Protein AF-A0A1G5IME5-F1 (afdb_monomer)

Secondary structure (DSSP, 8-state):
-HHHHHHHHHHHHHTSHHHHHHHHHHHHHHHHHHHHHHHHSS--HHHHHHHHHHHHHHHHHHHHHHTT--GGG--HHHHHHHHHHHIIIIISTTSHHHHHHHHHHHHHHHHHHHHHHHHTT--HHHHHHHHHHHHHHHHHHHHHHTTSS-HHHHHHHHHHHHHHHHHHHHHHHHHHHH-HHHHHHHHHHHHHHHHHHHHHHHHHHHHHHHHHHHHHHHHHHHHHHHHHHHHHHHHHHHHHHHHHHHHHT-SSHHHHHHHHHHHHHHTT--TTTS--SHHHHHHHH-

Sequence (286 aa):
MNEFIKDITIEYIKNTEIGANLFKIIELFQRVQEDAYAYVSSDDPTQLKLLRIGTALAFSVIRKLFAGKAFKDFDNEDWNDIAESIEENAILIDGQAYSVMIFTMYANYLDFSVKVLTSRGVSGNKCEAIGQIANEVRDLGKQLSAEEIGEADYTERCLWLLLEAMIKLLAAYGSLLIGEEKAEFAEAVMMYSFEYGRLTLYKQEQAILSEYLEHQGEVDAELDEKLSAYKELLEQRIAEFDNLMDHAFDSDLPTRLRASADIAILAGAGESEVLDSVEKIDTFFL

Radius of gyration: 36.81 Å; Cα contacts (8 Å, |Δi|>4): 160; chains: 1; bounding box: 83×46×110 Å

Foldseek 3Di:
DVVVVVVVVLVVLCPDPNSVVVVVVVVVVVVVVVVVCVQVPPPDPVSQLVVQLVVLLVVLQVVVVVVVADPVRDDPVSVVVSVVSSCQQRPDDDNLSVLLVVLLVLLVVLLVLLVVLVVVPQDPVLSVLSNVLSVVLNVLSVCVVVVVDDPVVNNVSSVLSSVLSVLSSQLSVVCSPPNNVVSVVSSVVSVVVSVVVVVVVVVVVVVVVVVVVVVVVVVVVVVVVVVVVVVVVVVVVVVVVVVLVDQCPDPDPVSNLQSVLVVCVVVPNDPLPGPNDPVSVVVVPD

Solvent-accessible surface area (backbone atoms only — not comparable to full-atom values): 15329 Å² total; per-residue (Å²): 109,71,65,60,52,51,54,51,53,53,54,55,39,50,74,33,79,67,33,45,53,51,50,53,51,49,55,50,51,48,50,55,48,51,56,51,45,61,61,66,67,51,91,46,72,66,58,57,40,51,48,36,35,53,50,40,45,53,48,44,52,50,51,44,43,74,72,69,48,53,81,92,72,64,48,75,65,56,54,47,55,39,49,50,47,23,41,58,37,36,64,49,93,74,54,56,53,31,52,43,52,52,54,45,50,52,25,53,50,42,50,52,48,34,55,53,39,51,77,71,69,47,59,66,67,63,39,47,57,45,43,50,48,28,48,50,48,47,51,48,44,51,35,43,76,68,68,75,44,56,69,68,62,45,52,52,52,44,51,53,49,50,53,52,43,49,48,52,48,52,23,59,58,33,25,79,75,70,36,59,73,57,16,51,53,51,35,52,55,52,51,52,52,48,53,53,48,53,54,51,50,53,53,50,51,52,50,51,54,51,53,52,52,51,52,50,52,52,52,50,52,53,50,52,52,51,53,49,55,51,49,53,52,49,53,52,53,49,53,53,49,52,53,43,51,55,37,44,67,42,89,50,65,71,56,16,50,51,30,47,29,54,50,40,50,74,72,65,49,55,79,89,77,46,60,80,43,73,69,52,43,50,70,72,77,108

Mean predicted aligned error: 15.24 Å

Nearest PDB structures (foldseek):
  3ja6-assembly1_H  TM=2.254E-01  e=5.548E+00  Escherichia coli
  3ja6-assembly1_I  TM=2.090E-01  e=4.544E+00  Escherichia coli

pLDDT: mean 77.35, std 15.94, range [32.59, 97.56]

Structure (mmCIF, N/CA/C/O backbone):
data_AF-A0A1G5IME5-F1
#
_entry.id   AF-A0A1G5IME5-F1
#
loop_
_atom_site.group_PDB
_atom_site.id
_atom_site.type_symbol
_atom_site.label_atom_id
_atom_site.label_alt_id
_atom_site.label_comp_id
_atom_site.label_asym_id
_atom_site.label_entity_id
_atom_site.label_seq_id
_atom_site.pdbx_PDB_ins_code
_atom_site.Cartn_x
_atom_site.Cartn_y
_atom_site.Cartn_z
_atom_site.occupancy
_atom_site.B_iso_or_equiv
_atom_site.auth_seq_id
_atom_site.auth_comp_id
_atom_site.auth_asym_id
_atom_site.auth_atom_id
_atom_site.pdbx_PDB_model_num
ATOM 1 N N . MET A 1 1 ? -16.472 -28.013 -17.426 1.00 36.41 1 MET A N 1
ATOM 2 C CA . MET A 1 1 ? -15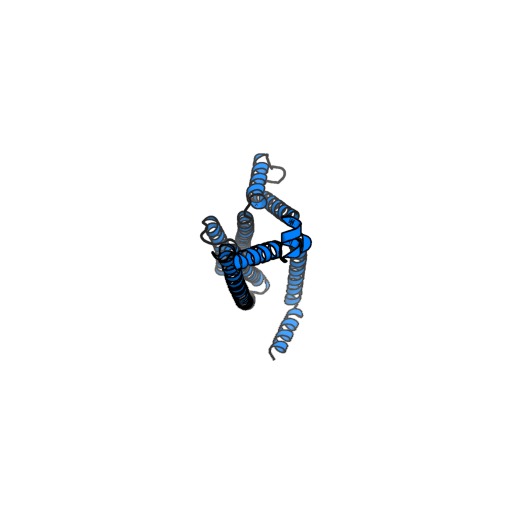.892 -27.480 -18.684 1.00 36.41 1 MET A CA 1
ATOM 3 C C . MET A 1 1 ? -14.859 -26.392 -18.401 1.00 36.41 1 MET A C 1
ATOM 5 O O . MET A 1 1 ? -13.758 -26.515 -18.907 1.00 36.41 1 MET A O 1
ATOM 9 N N . ASN A 1 2 ? -15.155 -25.408 -17.535 1.00 40.16 2 ASN A N 1
ATOM 10 C CA . ASN A 1 2 ? -14.190 -24.374 -17.117 1.00 40.16 2 ASN A CA 1
ATOM 11 C C . ASN A 1 2 ? -12.970 -24.898 -16.331 1.00 40.16 2 ASN A C 1
ATOM 13 O O . ASN A 1 2 ? -11.864 -24.465 -16.618 1.00 40.16 2 ASN A O 1
ATOM 17 N N . GLU A 1 3 ? -13.130 -25.848 -15.402 1.00 39.47 3 GLU A N 1
ATOM 18 C CA . GLU A 1 3 ? -11.986 -26.474 -14.696 1.00 39.47 3 GLU A CA 1
ATOM 19 C C . GLU A 1 3 ? -11.082 -27.266 -15.645 1.00 39.47 3 GLU A C 1
ATOM 21 O O . GLU A 1 3 ? -9.875 -27.081 -15.662 1.00 39.47 3 GLU A O 1
ATOM 26 N N . PHE A 1 4 ? -11.687 -28.055 -16.533 1.00 32.59 4 PHE A N 1
ATOM 27 C CA . PHE A 1 4 ? -10.966 -28.889 -17.495 1.00 32.59 4 PHE A CA 1
ATOM 28 C C . PHE A 1 4 ? -10.136 -28.066 -18.497 1.00 32.59 4 PHE A C 1
ATOM 30 O O . PHE A 1 4 ? -9.027 -28.450 -18.849 1.00 32.59 4 PHE A O 1
ATOM 37 N N . ILE A 1 5 ? -10.642 -26.905 -18.934 1.00 36.81 5 ILE A N 1
ATOM 38 C CA . ILE A 1 5 ? -9.892 -25.982 -19.803 1.00 36.81 5 ILE A CA 1
ATOM 39 C C . ILE A 1 5 ? -8.772 -25.280 -19.017 1.00 36.81 5 ILE A C 1
ATOM 41 O O . ILE A 1 5 ? -7.688 -25.076 -19.563 1.00 36.81 5 ILE A O 1
ATOM 45 N N . LYS A 1 6 ? -8.991 -24.953 -17.736 1.00 43.62 6 LYS A N 1
ATOM 46 C CA . LYS A 1 6 ? -7.986 -24.331 -16.859 1.00 43.62 6 LYS A CA 1
ATOM 47 C C . LYS A 1 6 ? -6.810 -25.278 -16.594 1.00 43.62 6 LYS A C 1
ATOM 49 O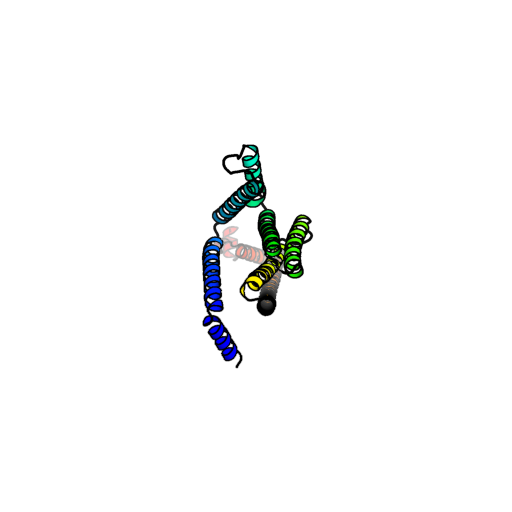 O . LYS A 1 6 ? -5.662 -24.869 -16.759 1.00 43.62 6 LYS A O 1
ATOM 54 N N . ASP A 1 7 ? -7.099 -26.543 -16.300 1.00 46.97 7 ASP A N 1
ATOM 55 C CA . ASP A 1 7 ? -6.085 -27.568 -16.039 1.00 46.97 7 ASP A CA 1
ATOM 56 C C . ASP A 1 7 ? -5.285 -27.912 -17.299 1.00 46.97 7 ASP A C 1
ATOM 58 O O . ASP A 1 7 ? -4.056 -27.900 -17.263 1.00 46.97 7 ASP A O 1
ATOM 62 N N . ILE A 1 8 ? -5.954 -28.080 -18.447 1.00 47.25 8 ILE A N 1
ATOM 63 C CA . ILE A 1 8 ? -5.279 -28.340 -19.729 1.00 47.25 8 ILE A CA 1
ATOM 64 C C . ILE A 1 8 ? -4.385 -27.166 -20.140 1.00 47.25 8 ILE A C 1
ATOM 66 O O . ILE A 1 8 ? -3.281 -27.379 -20.633 1.00 47.25 8 ILE A O 1
ATOM 70 N N . THR A 1 9 ? -4.821 -25.921 -19.928 1.00 49.94 9 THR A N 1
ATOM 71 C CA . THR A 1 9 ? -4.040 -24.736 -20.326 1.00 49.94 9 THR A CA 1
ATOM 72 C C . THR A 1 9 ? -2.797 -24.564 -19.447 1.00 49.94 9 THR A C 1
ATOM 74 O O . THR A 1 9 ? -1.717 -24.273 -19.959 1.00 49.94 9 THR A O 1
ATOM 77 N N . ILE A 1 10 ? -2.911 -24.806 -18.136 1.00 49.19 10 ILE A N 1
ATOM 78 C CA . ILE A 1 10 ? -1.777 -24.757 -17.199 1.00 49.19 10 ILE A CA 1
ATOM 79 C C . ILE A 1 10 ? -0.790 -25.897 -17.474 1.00 49.19 10 ILE A C 1
ATOM 81 O O . ILE A 1 10 ? 0.421 -25.675 -17.485 1.00 49.19 10 ILE A O 1
ATOM 85 N N . GLU A 1 11 ? -1.286 -27.107 -17.727 1.00 54.22 11 GLU A N 1
ATOM 86 C CA . GLU A 1 11 ? -0.462 -28.282 -18.014 1.00 54.22 11 GLU A CA 1
ATOM 87 C C . GLU A 1 11 ? 0.267 -28.152 -19.362 1.00 54.22 11 GLU A C 1
ATOM 89 O O . GLU A 1 11 ? 1.451 -28.477 -19.472 1.00 54.22 11 GLU A O 1
ATOM 94 N N . TYR A 1 12 ? -0.384 -27.568 -20.372 1.00 50.59 12 TYR A N 1
ATOM 95 C CA . TYR A 1 12 ? 0.237 -27.291 -21.667 1.00 50.59 12 TYR A CA 1
ATOM 96 C C . TYR A 1 12 ? 1.333 -26.220 -21.571 1.00 50.59 12 TYR A C 1
ATOM 98 O O . TYR A 1 12 ? 2.394 -26.373 -22.174 1.00 50.59 12 TYR A O 1
ATOM 106 N N . ILE A 1 13 ? 1.127 -25.169 -20.766 1.00 47.44 13 ILE A N 1
ATOM 107 C CA . ILE A 1 13 ? 2.149 -24.143 -20.510 1.00 47.44 13 ILE A CA 1
ATOM 108 C C . ILE A 1 13 ? 3.340 -24.762 -19.767 1.00 47.44 13 ILE A C 1
ATOM 110 O O . ILE A 1 13 ? 4.474 -24.583 -20.212 1.00 47.44 13 ILE A O 1
ATOM 114 N N . LYS A 1 14 ? 3.105 -25.563 -18.717 1.00 53.66 14 LYS A N 1
ATOM 115 C CA . LYS A 1 14 ? 4.160 -26.276 -17.965 1.00 53.66 14 LYS A CA 1
ATOM 116 C C . LYS A 1 14 ? 5.050 -27.153 -18.849 1.00 53.66 14 LYS A C 1
ATOM 118 O O . LYS A 1 14 ? 6.249 -27.238 -18.599 1.00 53.66 14 LYS A O 1
ATOM 123 N N . ASN A 1 15 ? 4.475 -27.770 -19.881 1.00 54.56 15 ASN A N 1
ATOM 124 C CA . ASN A 1 15 ? 5.177 -28.690 -20.778 1.00 54.56 15 ASN A CA 1
ATOM 125 C C . ASN A 1 15 ? 5.970 -27.999 -21.904 1.00 54.56 15 ASN A C 1
ATOM 127 O O . ASN A 1 15 ? 6.642 -28.674 -22.684 1.00 54.56 15 ASN A O 1
ATOM 131 N N . THR A 1 16 ? 5.932 -26.666 -21.994 1.00 56.16 16 THR A N 1
ATOM 132 C CA . THR A 1 16 ? 6.821 -25.898 -22.879 1.00 56.16 16 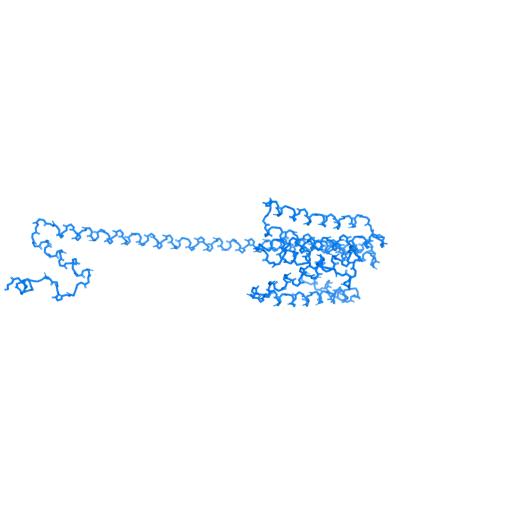THR A CA 1
ATOM 133 C C . THR A 1 16 ? 8.073 -25.444 -22.128 1.00 56.16 16 THR A C 1
ATOM 135 O O . THR A 1 16 ? 8.010 -25.097 -20.952 1.00 56.16 16 THR A O 1
ATOM 138 N N . GLU A 1 17 ? 9.220 -25.382 -22.811 1.00 43.22 17 GLU A N 1
ATOM 139 C CA . GLU A 1 17 ? 10.490 -24.907 -22.226 1.00 43.22 17 GLU A CA 1
ATOM 140 C C . GLU A 1 17 ? 10.367 -23.488 -21.631 1.00 43.22 17 GLU A C 1
ATOM 142 O O . GLU A 1 17 ? 10.958 -23.173 -20.597 1.00 43.22 17 GLU A O 1
ATOM 147 N N . ILE A 1 18 ? 9.519 -22.654 -22.241 1.00 42.59 18 ILE A N 1
ATOM 148 C CA . ILE A 1 18 ? 9.199 -21.301 -21.774 1.00 42.59 18 ILE A CA 1
ATOM 149 C C . ILE A 1 18 ? 8.391 -21.352 -20.471 1.00 42.59 18 ILE A C 1
ATOM 151 O O . ILE A 1 18 ? 8.760 -20.677 -19.512 1.00 42.59 18 ILE A O 1
ATOM 155 N N . GLY A 1 19 ? 7.335 -22.168 -20.390 1.00 43.41 19 GLY A N 1
ATOM 156 C CA . GLY A 1 19 ? 6.544 -22.277 -19.165 1.00 43.41 19 GLY A CA 1
ATOM 157 C C . GLY A 1 19 ? 7.304 -22.932 -18.013 1.00 43.41 19 GLY A C 1
ATOM 158 O O . GLY A 1 19 ? 7.186 -22.466 -16.886 1.00 43.41 19 GLY A O 1
ATOM 159 N N . ALA A 1 20 ? 8.172 -23.914 -18.270 1.00 48.53 20 ALA A N 1
ATOM 160 C CA . ALA A 1 20 ? 9.024 -24.509 -17.237 1.00 48.53 20 ALA A CA 1
ATOM 161 C C . ALA A 1 20 ? 9.985 -23.488 -16.591 1.00 48.53 20 ALA A C 1
ATOM 163 O O . ALA A 1 20 ? 10.194 -23.507 -15.377 1.00 48.53 20 ALA A O 1
ATOM 164 N N . ASN A 1 21 ? 10.548 -22.567 -17.380 1.00 44.28 21 ASN A N 1
ATOM 165 C CA . ASN A 1 21 ? 11.382 -21.480 -16.858 1.00 44.28 21 ASN A CA 1
ATOM 166 C C . ASN A 1 21 ? 10.555 -20.412 -16.125 1.00 44.28 21 ASN A C 1
ATOM 168 O O . ASN A 1 21 ? 10.992 -19.906 -15.093 1.00 44.28 21 ASN A O 1
ATOM 172 N N . LEU A 1 22 ? 9.346 -20.119 -16.606 1.00 42.81 22 LEU A N 1
ATOM 173 C CA . LEU A 1 22 ? 8.418 -19.177 -15.976 1.00 42.81 22 LEU A CA 1
ATOM 174 C C . LEU A 1 22 ? 7.949 -19.689 -14.600 1.00 42.81 22 LEU A C 1
ATOM 176 O O . LEU A 1 22 ? 7.960 -18.937 -13.631 1.00 42.81 22 LEU A O 1
ATOM 180 N N . PHE A 1 23 ? 7.665 -20.989 -14.474 1.00 47.66 23 PHE A N 1
ATOM 181 C CA . PHE A 1 23 ? 7.326 -21.627 -13.196 1.00 47.66 23 PHE A CA 1
ATOM 182 C C . PHE A 1 23 ? 8.489 -21.634 -12.195 1.00 47.66 23 PHE A C 1
ATOM 184 O O . PHE A 1 23 ? 8.265 -21.365 -11.021 1.00 47.66 23 PHE A O 1
ATOM 191 N N . LYS A 1 24 ? 9.734 -21.862 -12.637 1.00 47.69 24 LYS A N 1
ATOM 192 C CA . LYS A 1 24 ? 10.914 -21.758 -11.754 1.00 47.69 24 LYS A CA 1
ATOM 193 C C . LYS A 1 24 ? 11.115 -20.348 -11.208 1.00 47.69 24 LYS A C 1
ATOM 195 O O . LYS A 1 24 ? 11.513 -20.187 -10.059 1.00 47.69 24 LYS A O 1
ATOM 200 N N . ILE A 1 25 ? 10.865 -19.334 -12.037 1.00 39.12 25 ILE A N 1
ATOM 201 C CA . ILE A 1 25 ? 10.927 -17.932 -11.620 1.00 39.12 25 ILE A CA 1
ATOM 202 C C . ILE A 1 25 ? 9.813 -17.650 -10.603 1.00 39.12 25 ILE A C 1
ATOM 204 O O . ILE A 1 25 ? 10.102 -17.085 -9.553 1.00 39.12 25 ILE A O 1
ATOM 208 N N . ILE A 1 26 ? 8.585 -18.117 -10.854 1.00 45.94 26 ILE A N 1
ATOM 209 C CA . ILE A 1 26 ? 7.461 -18.002 -9.910 1.00 45.94 26 ILE A CA 1
ATOM 210 C C . ILE A 1 26 ? 7.779 -18.683 -8.568 1.00 45.94 26 ILE A C 1
ATOM 212 O O . ILE A 1 26 ? 7.596 -18.060 -7.531 1.00 45.94 26 ILE A O 1
ATOM 216 N N . GLU A 1 27 ? 8.321 -19.905 -8.557 1.00 46.81 27 GLU A N 1
ATOM 217 C CA . GLU A 1 27 ? 8.717 -20.606 -7.320 1.00 46.81 27 GLU A CA 1
ATOM 218 C C . GLU A 1 27 ? 9.847 -19.902 -6.554 1.00 46.81 27 GLU A C 1
ATOM 220 O O . GLU A 1 27 ? 9.939 -20.006 -5.329 1.00 46.81 27 GLU A O 1
ATOM 225 N N . LEU A 1 28 ? 10.756 -19.226 -7.261 1.00 40.59 28 LEU A N 1
ATOM 226 C CA . LEU A 1 28 ? 11.818 -18.443 -6.633 1.00 40.59 28 LEU A CA 1
ATOM 227 C C . LEU A 1 28 ? 11.241 -17.178 -5.985 1.00 40.59 28 LEU A C 1
ATOM 229 O O . LEU A 1 28 ? 11.573 -16.875 -4.843 1.00 40.59 28 LEU A O 1
ATOM 233 N N . PHE A 1 29 ? 10.350 -16.477 -6.693 1.00 41.38 29 PHE A N 1
ATOM 234 C CA . PHE A 1 29 ? 9.624 -15.327 -6.154 1.00 41.38 29 PHE A CA 1
ATOM 235 C C . PHE A 1 29 ? 8.757 -15.717 -4.960 1.00 41.38 29 PHE A C 1
ATOM 237 O O . PHE A 1 29 ? 8.756 -15.002 -3.965 1.00 41.38 29 PHE A O 1
ATOM 244 N N . GLN A 1 30 ? 8.090 -16.869 -5.025 1.00 44.97 30 GLN A N 1
ATOM 245 C CA . GLN A 1 30 ? 7.266 -17.378 -3.938 1.00 44.97 30 GLN A CA 1
ATOM 246 C C . GLN A 1 30 ? 8.104 -17.670 -2.686 1.00 44.97 30 GLN A C 1
ATOM 248 O O . GLN A 1 30 ? 7.733 -17.231 -1.608 1.00 44.97 30 GLN A O 1
ATOM 253 N N . ARG A 1 31 ? 9.277 -18.306 -2.815 1.00 46.03 31 ARG A N 1
ATOM 254 C CA . ARG A 1 31 ? 10.184 -18.525 -1.671 1.00 46.03 31 ARG A CA 1
ATOM 255 C C . ARG A 1 31 ? 10.716 -17.230 -1.066 1.00 46.03 31 ARG A C 1
ATOM 257 O O . ARG A 1 31 ? 10.742 -17.090 0.147 1.00 46.03 31 ARG A O 1
ATOM 264 N N . VAL A 1 32 ? 11.104 -16.266 -1.901 1.00 45.31 32 VAL A N 1
ATOM 265 C CA . VAL A 1 32 ? 11.545 -14.946 -1.420 1.00 45.31 32 VAL A CA 1
ATOM 266 C C . VAL A 1 32 ? 10.403 -14.213 -0.707 1.00 45.31 32 VAL A C 1
ATOM 268 O O . VAL A 1 32 ? 10.642 -13.551 0.299 1.00 45.31 32 VAL A O 1
ATOM 271 N N . GLN A 1 33 ? 9.166 -14.351 -1.193 1.00 45.56 33 GLN A N 1
ATOM 272 C CA . GLN A 1 33 ? 7.980 -13.825 -0.520 1.00 45.56 33 GLN A CA 1
ATOM 273 C C . GLN A 1 33 ? 7.685 -14.555 0.791 1.00 45.56 33 GLN A C 1
ATOM 275 O O . GLN A 1 33 ? 7.370 -13.886 1.762 1.00 45.56 33 GLN A O 1
ATOM 280 N N . GLU A 1 34 ? 7.816 -15.880 0.850 1.00 52.41 34 GLU A N 1
ATOM 281 C CA . GLU A 1 34 ? 7.629 -16.680 2.069 1.00 52.41 34 GLU A CA 1
ATOM 282 C C . GLU A 1 34 ? 8.670 -16.326 3.144 1.00 52.41 34 GLU A C 1
ATOM 284 O O . GLU A 1 34 ? 8.305 -16.133 4.302 1.00 52.41 34 GLU A O 1
ATOM 289 N N . ASP A 1 35 ? 9.937 -16.141 2.763 1.00 50.31 35 ASP A N 1
ATOM 290 C CA . ASP A 1 35 ? 11.013 -15.724 3.672 1.00 50.31 35 ASP A CA 1
ATOM 291 C C . ASP A 1 35 ? 10.824 -14.275 4.157 1.00 50.31 35 ASP A C 1
ATOM 293 O O . ASP A 1 35 ? 10.996 -13.976 5.341 1.00 50.31 35 ASP A O 1
ATOM 297 N N . ALA A 1 36 ? 10.423 -13.367 3.261 1.00 50.34 36 ALA A N 1
ATOM 298 C CA . ALA A 1 36 ? 10.093 -11.989 3.621 1.00 50.34 36 ALA A CA 1
ATOM 299 C C . ALA A 1 36 ? 8.837 -11.918 4.502 1.00 50.34 36 ALA A C 1
ATOM 301 O O . ALA A 1 36 ? 8.796 -11.145 5.455 1.00 50.34 36 ALA A O 1
ATOM 302 N N . TYR A 1 37 ? 7.832 -12.751 4.226 1.00 51.19 37 TYR A N 1
ATOM 303 C CA . TYR A 1 37 ? 6.609 -12.851 5.011 1.00 51.19 37 TYR A CA 1
ATOM 304 C C . TYR A 1 37 ? 6.908 -13.400 6.404 1.00 51.19 37 TYR A C 1
ATOM 306 O O . TYR A 1 37 ? 6.499 -12.784 7.380 1.00 51.19 37 TYR A O 1
ATOM 314 N N . ALA A 1 38 ? 7.695 -14.471 6.533 1.00 58.00 38 ALA A N 1
ATOM 315 C CA . ALA A 1 38 ? 8.129 -15.002 7.827 1.00 58.00 38 ALA A CA 1
ATOM 316 C C . ALA A 1 38 ? 8.882 -13.959 8.676 1.00 58.00 38 ALA A C 1
ATOM 318 O O . ALA A 1 38 ? 8.759 -13.958 9.898 1.00 58.00 38 ALA A O 1
ATOM 319 N N . TYR A 1 39 ? 9.613 -13.049 8.028 1.00 54.62 39 TYR A N 1
ATOM 320 C CA . TYR A 1 39 ? 10.336 -11.956 8.677 1.00 54.62 39 TYR A CA 1
ATOM 321 C C . TYR A 1 39 ? 9.440 -10.758 9.050 1.00 54.62 39 TYR A C 1
ATOM 323 O O . TYR A 1 39 ? 9.641 -10.130 10.083 1.00 54.62 39 TYR A O 1
ATOM 331 N N . VAL A 1 40 ? 8.430 -10.433 8.236 1.00 53.38 40 VAL A N 1
ATOM 332 C CA . VAL A 1 40 ? 7.449 -9.363 8.522 1.00 53.38 40 VAL A CA 1
ATOM 333 C C . VAL A 1 40 ? 6.385 -9.817 9.533 1.00 53.38 40 VAL A C 1
ATOM 335 O O . VAL A 1 40 ? 5.844 -8.992 10.258 1.00 53.38 40 VAL A O 1
ATOM 338 N N . SER A 1 41 ? 6.121 -11.124 9.623 1.00 54.22 41 SER A N 1
ATOM 339 C CA . SER A 1 41 ? 5.125 -11.729 10.526 1.00 54.22 41 SER A CA 1
ATOM 340 C C . SER A 1 41 ? 5.588 -11.846 11.980 1.00 54.22 41 SER A C 1
ATOM 342 O O . SER A 1 41 ? 4.796 -12.217 12.845 1.00 54.22 41 SER A O 1
ATOM 344 N N . SER A 1 42 ? 6.867 -11.595 12.279 1.00 55.62 42 SER A N 1
ATOM 345 C CA . SER A 1 42 ? 7.293 -11.449 13.667 1.00 55.62 42 SER A CA 1
ATOM 346 C C . SER A 1 42 ? 6.844 -10.071 14.151 1.00 55.62 42 SER A C 1
ATOM 348 O O . SER A 1 42 ? 7.442 -9.071 13.762 1.00 55.62 42 SER A O 1
ATOM 350 N N . ASP A 1 43 ? 5.828 -10.016 15.013 1.00 55.22 43 ASP A N 1
ATOM 351 C CA . ASP A 1 43 ? 5.306 -8.807 15.687 1.00 55.22 43 ASP A CA 1
ATOM 352 C C . ASP A 1 43 ? 6.342 -8.095 16.602 1.00 55.22 43 ASP A C 1
ATOM 354 O O . ASP A 1 43 ? 5.989 -7.406 17.557 1.00 55.22 43 ASP A O 1
ATOM 358 N N . ASP A 1 44 ? 7.647 -8.259 16.360 1.00 65.06 44 ASP A N 1
ATOM 359 C CA . ASP A 1 44 ? 8.721 -7.605 17.100 1.00 65.06 44 ASP A CA 1
ATOM 360 C C . ASP A 1 44 ? 9.000 -6.204 16.513 1.00 65.06 44 ASP A C 1
ATOM 362 O O . ASP A 1 44 ? 9.654 -6.079 15.466 1.00 65.06 44 ASP A O 1
ATOM 366 N N . PRO A 1 45 ? 8.580 -5.117 17.192 1.00 64.69 45 PRO A N 1
ATOM 367 C CA . PRO A 1 45 ? 8.803 -3.748 16.724 1.00 64.69 45 PRO A CA 1
ATOM 368 C C . PRO A 1 45 ? 10.294 -3.407 16.574 1.00 64.69 45 PRO A C 1
ATOM 370 O O . PRO A 1 45 ? 10.660 -2.504 15.816 1.00 64.69 45 PRO A O 1
ATOM 373 N N . THR A 1 46 ? 11.179 -4.145 17.249 1.00 66.44 46 THR A N 1
ATOM 374 C CA . THR A 1 46 ? 12.633 -3.990 17.141 1.00 66.44 46 THR A CA 1
ATOM 375 C C . THR A 1 46 ? 13.148 -4.488 15.791 1.00 66.44 46 THR A C 1
ATOM 377 O O . THR A 1 46 ? 13.998 -3.839 15.178 1.00 66.44 46 THR A O 1
ATOM 380 N N . GLN A 1 47 ? 12.617 -5.604 15.286 1.00 66.69 47 GLN A N 1
ATOM 381 C CA . GLN A 1 47 ? 13.043 -6.205 14.017 1.00 66.69 47 GLN A CA 1
ATOM 382 C C . GLN A 1 47 ? 12.581 -5.390 12.812 1.00 66.69 47 GLN A C 1
ATOM 384 O O . GLN A 1 47 ? 13.363 -5.169 11.884 1.00 66.69 47 GLN A O 1
ATOM 389 N N . LEU A 1 48 ? 11.362 -4.847 12.865 1.00 68.00 48 LEU A N 1
ATOM 390 C CA . LEU A 1 48 ? 10.858 -3.908 11.860 1.00 68.00 48 LEU A CA 1
ATOM 391 C C . LEU A 1 48 ? 11.714 -2.639 11.800 1.00 68.00 48 LEU A C 1
ATOM 393 O O . LEU A 1 48 ? 12.071 -2.174 10.716 1.00 68.00 48 LEU A O 1
ATOM 397 N N . LYS A 1 49 ? 12.112 -2.101 12.957 1.00 70.81 49 LYS A N 1
ATOM 398 C CA . LYS A 1 49 ? 13.002 -0.936 13.017 1.00 70.81 49 LYS A CA 1
ATOM 399 C C . LYS A 1 49 ? 14.389 -1.245 12.445 1.00 70.81 49 LYS A C 1
ATOM 401 O O . LYS A 1 49 ? 14.910 -0.457 11.659 1.00 70.81 49 LYS A O 1
ATOM 406 N N . LEU A 1 50 ? 14.966 -2.403 12.774 1.00 66.69 50 LEU A N 1
ATOM 407 C CA . LEU A 1 50 ? 16.249 -2.852 12.217 1.00 66.69 50 LEU A CA 1
ATOM 408 C C . LEU A 1 50 ? 16.190 -3.047 10.697 1.00 66.69 50 LEU A C 1
ATOM 410 O O . LEU A 1 50 ? 17.131 -2.667 10.001 1.00 66.69 50 LEU A O 1
ATOM 414 N N . LEU A 1 51 ? 15.081 -3.574 10.174 1.00 72.06 51 LEU A N 1
ATOM 415 C CA . LEU A 1 51 ? 14.863 -3.708 8.735 1.00 72.06 51 LEU A CA 1
ATOM 416 C C . LEU A 1 51 ? 14.830 -2.344 8.047 1.00 72.06 51 LEU A C 1
ATOM 418 O O . LEU A 1 51 ? 15.526 -2.146 7.051 1.00 72.06 51 LEU A O 1
ATOM 422 N N . ARG A 1 52 ? 14.061 -1.391 8.589 1.00 72.56 52 ARG A N 1
ATOM 423 C CA . ARG A 1 52 ? 13.973 -0.027 8.047 1.00 72.56 52 ARG A CA 1
ATOM 424 C C . ARG A 1 52 ? 15.343 0.646 8.025 1.00 72.56 52 ARG A C 1
ATOM 426 O O . ARG A 1 52 ? 15.734 1.178 6.988 1.00 72.56 52 ARG A O 1
ATOM 433 N N . ILE A 1 53 ? 16.103 0.531 9.118 1.00 68.25 53 ILE A N 1
ATOM 434 C CA . ILE A 1 53 ? 17.471 1.059 9.229 1.00 68.25 53 ILE A CA 1
ATOM 435 C C . ILE A 1 53 ? 18.392 0.413 8.189 1.00 68.25 53 ILE A C 1
ATOM 437 O O . ILE A 1 53 ? 19.065 1.123 7.444 1.00 68.25 53 ILE A O 1
ATOM 441 N N . GLY A 1 54 ? 18.412 -0.921 8.103 1.00 66.69 54 GLY A N 1
ATOM 442 C CA . GLY A 1 54 ? 19.254 -1.641 7.146 1.00 66.69 54 GLY A CA 1
ATOM 443 C C . GLY A 1 54 ? 18.921 -1.291 5.694 1.00 66.69 54 GLY A C 1
ATOM 444 O O . GLY A 1 54 ? 19.819 -1.124 4.870 1.00 66.69 54 GLY A O 1
ATOM 445 N N . THR A 1 55 ? 17.635 -1.105 5.402 1.00 69.12 55 THR A N 1
ATOM 446 C CA . THR A 1 55 ? 17.138 -0.725 4.078 1.00 69.12 55 THR A CA 1
ATOM 447 C C . THR A 1 55 ? 17.547 0.705 3.711 1.00 69.12 55 THR A C 1
ATOM 449 O O . THR A 1 55 ? 18.123 0.921 2.645 1.00 69.12 55 THR A O 1
ATOM 452 N N . ALA A 1 56 ? 17.325 1.676 4.606 1.00 69.56 56 ALA A N 1
ATOM 453 C CA . ALA A 1 56 ? 17.733 3.068 4.403 1.00 69.56 56 ALA A CA 1
ATOM 454 C C . ALA A 1 56 ? 19.258 3.196 4.232 1.00 69.56 56 ALA A C 1
ATOM 456 O O . ALA A 1 56 ? 19.727 3.851 3.301 1.00 69.56 56 ALA A O 1
ATOM 457 N N . LEU A 1 57 ? 20.036 2.486 5.058 1.00 70.62 57 LEU A N 1
ATOM 458 C CA . LEU A 1 57 ? 21.495 2.422 4.952 1.00 70.62 57 LEU A CA 1
ATOM 459 C C . LEU A 1 57 ? 21.943 1.893 3.583 1.00 70.62 57 LEU A C 1
ATOM 461 O O . LEU A 1 57 ? 22.743 2.536 2.900 1.00 70.62 57 LEU A O 1
ATOM 465 N N . ALA A 1 58 ? 21.431 0.728 3.172 1.00 69.69 58 ALA A N 1
ATOM 466 C CA . ALA A 1 58 ? 21.794 0.114 1.899 1.00 69.69 58 ALA A CA 1
ATOM 467 C C . ALA A 1 58 ? 21.491 1.051 0.722 1.00 69.69 58 ALA A C 1
ATOM 469 O O . ALA A 1 58 ? 22.324 1.211 -0.174 1.00 69.69 58 ALA A O 1
ATOM 470 N N . PHE A 1 59 ? 20.338 1.723 0.742 1.00 69.12 59 PHE A N 1
ATOM 471 C CA . PHE A 1 59 ? 19.958 2.638 -0.330 1.00 69.12 59 PHE A CA 1
ATOM 472 C C . PHE A 1 59 ? 20.781 3.911 -0.376 1.00 69.12 59 PHE A C 1
ATOM 474 O O . PHE A 1 59 ? 21.164 4.330 -1.470 1.00 69.12 59 PHE A O 1
ATOM 481 N N . SER A 1 60 ? 21.104 4.504 0.766 1.00 72.31 60 SER A N 1
ATOM 482 C CA . SER A 1 60 ? 21.933 5.709 0.795 1.00 72.31 60 SER A CA 1
ATOM 483 C C . SER A 1 60 ? 23.355 5.421 0.313 1.00 72.31 60 SER A C 1
ATOM 485 O O . SER A 1 60 ? 23.901 6.190 -0.480 1.00 72.31 60 SER A O 1
ATOM 487 N N . VAL A 1 61 ? 23.903 4.245 0.639 1.00 70.00 61 VAL A N 1
ATOM 488 C CA . VAL A 1 61 ? 25.175 3.771 0.069 1.00 70.00 61 VAL A CA 1
ATOM 489 C C . VAL A 1 61 ? 25.063 3.560 -1.444 1.00 70.00 61 VAL A C 1
ATOM 491 O O . VAL A 1 61 ? 25.880 4.089 -2.198 1.00 70.00 61 VAL A O 1
ATOM 494 N N . ILE A 1 62 ? 24.044 2.833 -1.916 1.00 69.81 62 ILE A N 1
ATOM 495 C CA . ILE A 1 62 ? 23.824 2.586 -3.350 1.00 69.81 62 ILE A CA 1
ATOM 496 C C . ILE A 1 62 ? 23.677 3.907 -4.120 1.00 69.81 62 ILE A C 1
ATOM 498 O O . ILE A 1 62 ? 24.270 4.060 -5.187 1.00 69.81 62 ILE A O 1
ATOM 502 N N . ARG A 1 63 ? 22.950 4.892 -3.579 1.00 73.44 63 ARG A N 1
ATOM 503 C CA . ARG A 1 63 ? 22.778 6.220 -4.187 1.00 73.44 63 ARG A CA 1
ATOM 504 C C . ARG A 1 63 ? 24.120 6.932 -4.378 1.00 73.44 63 ARG A C 1
ATOM 506 O O . ARG A 1 63 ? 24.375 7.453 -5.462 1.00 73.44 63 ARG A O 1
ATOM 513 N N . LYS A 1 64 ? 24.994 6.914 -3.368 1.00 72.94 64 LYS A N 1
ATOM 514 C CA . LYS A 1 64 ? 26.344 7.500 -3.445 1.00 72.94 64 LYS A CA 1
ATOM 515 C C . LYS A 1 64 ? 27.237 6.758 -4.455 1.00 72.94 64 LYS A C 1
ATOM 517 O O . LYS A 1 64 ? 27.963 7.403 -5.211 1.00 72.94 64 LYS A O 1
ATOM 522 N N . LEU A 1 65 ? 27.110 5.429 -4.555 1.00 66.50 65 LEU A N 1
ATOM 523 C CA . LEU A 1 65 ? 27.787 4.631 -5.589 1.00 66.50 65 LEU A CA 1
ATOM 524 C C . LEU A 1 65 ? 27.308 4.996 -7.006 1.00 66.50 65 LEU A C 1
ATOM 526 O O . LEU A 1 65 ? 28.130 5.175 -7.904 1.00 66.50 65 LEU A O 1
ATOM 530 N N . PHE A 1 66 ? 25.996 5.159 -7.216 1.00 66.50 66 PHE A N 1
ATOM 531 C CA . PHE A 1 66 ? 25.434 5.601 -8.501 1.00 66.50 66 PHE A CA 1
ATOM 532 C C . PHE A 1 66 ? 25.817 7.041 -8.864 1.00 66.50 66 PHE A C 1
ATOM 534 O O . PHE A 1 66 ? 25.901 7.362 -10.048 1.00 66.50 66 PHE A O 1
ATOM 541 N N . ALA A 1 67 ? 26.107 7.889 -7.875 1.00 75.88 67 ALA A N 1
ATOM 542 C CA . ALA A 1 67 ? 26.689 9.213 -8.089 1.00 75.88 67 ALA A CA 1
ATOM 543 C C . ALA A 1 67 ? 28.181 9.167 -8.496 1.00 75.88 67 ALA A C 1
ATOM 545 O O . ALA A 1 67 ? 28.781 10.208 -8.753 1.00 75.88 67 ALA A O 1
ATOM 546 N N . GLY A 1 68 ? 28.782 7.973 -8.584 1.00 72.94 68 GLY A N 1
ATOM 547 C CA . GLY A 1 68 ? 30.150 7.757 -9.058 1.00 72.94 68 GLY A CA 1
ATOM 548 C C . GLY A 1 68 ? 31.220 7.761 -7.964 1.00 72.94 68 GLY A C 1
ATOM 549 O O . GLY A 1 68 ? 32.402 7.634 -8.287 1.00 72.94 68 GLY A O 1
ATOM 550 N N . LYS A 1 69 ? 30.841 7.880 -6.684 1.00 77.44 69 LYS A N 1
ATOM 551 C CA . LYS A 1 69 ? 31.774 7.850 -5.547 1.00 77.44 69 LYS A CA 1
ATOM 552 C C . LYS A 1 69 ? 31.993 6.400 -5.120 1.00 77.44 69 LYS A C 1
ATOM 554 O O . LYS A 1 69 ? 31.028 5.692 -4.849 1.00 77.44 69 LYS A O 1
ATOM 559 N N . ALA A 1 70 ? 33.237 5.920 -5.079 1.00 72.56 70 ALA A N 1
ATOM 560 C CA . ALA A 1 70 ? 33.502 4.569 -4.590 1.00 72.56 70 ALA A CA 1
ATOM 561 C C . ALA A 1 70 ? 33.396 4.536 -3.060 1.00 72.56 70 ALA A C 1
ATOM 563 O O . ALA A 1 70 ? 33.740 5.505 -2.394 1.00 72.56 70 ALA A O 1
ATOM 564 N N . PHE A 1 71 ? 32.993 3.396 -2.493 1.00 64.88 71 PHE A N 1
ATOM 565 C CA . PHE A 1 71 ? 32.822 3.239 -1.039 1.00 64.88 71 PHE A CA 1
ATOM 566 C C . PHE A 1 71 ? 34.062 3.650 -0.224 1.00 64.88 71 PHE A C 1
ATOM 568 O O . PHE A 1 71 ? 33.959 4.241 0.843 1.00 64.88 71 PHE A O 1
ATOM 575 N N . LYS A 1 72 ? 35.254 3.365 -0.756 1.00 74.12 72 LYS A N 1
ATOM 576 C CA . LYS A 1 72 ? 36.546 3.719 -0.146 1.00 74.12 72 LYS A CA 1
ATOM 577 C C . LYS A 1 72 ? 36.817 5.229 -0.073 1.00 74.12 72 LYS A C 1
ATOM 579 O O . LYS A 1 72 ? 37.707 5.632 0.665 1.00 74.12 72 LYS A O 1
ATOM 584 N N . ASP A 1 73 ? 36.095 6.022 -0.860 1.00 81.44 73 ASP A N 1
ATOM 585 C CA . ASP A 1 73 ? 36.278 7.467 -0.992 1.00 81.44 73 ASP A CA 1
ATOM 586 C C . ASP A 1 73 ? 35.219 8.243 -0.187 1.00 81.44 73 ASP A C 1
ATOM 588 O O . ASP A 1 73 ? 35.113 9.457 -0.343 1.00 81.44 73 ASP A O 1
ATOM 592 N N . PHE A 1 74 ? 34.416 7.557 0.639 1.00 75.31 74 PHE A N 1
ATOM 593 C CA . PHE A 1 74 ? 33.400 8.192 1.480 1.00 75.31 74 PHE A CA 1
ATOM 594 C C . PHE A 1 74 ? 34.059 9.033 2.575 1.00 75.31 74 PHE A C 1
ATOM 596 O O . PHE A 1 74 ? 34.963 8.567 3.274 1.00 75.31 74 PHE A O 1
ATOM 603 N N . ASP A 1 75 ? 33.580 10.260 2.734 1.00 79.62 75 ASP A N 1
ATOM 604 C CA . ASP A 1 75 ? 34.041 11.204 3.750 1.00 79.62 75 ASP A CA 1
ATOM 605 C C . ASP A 1 75 ? 33.008 11.375 4.876 1.00 79.62 75 ASP A C 1
ATOM 607 O O . ASP A 1 75 ? 31.952 10.741 4.896 1.00 79.62 75 ASP A O 1
ATOM 611 N N . ASN A 1 76 ? 33.337 12.205 5.868 1.00 74.44 76 ASN A N 1
ATOM 612 C CA . ASN A 1 76 ? 32.449 12.447 7.006 1.00 74.44 76 ASN A CA 1
ATOM 613 C C . ASN A 1 76 ? 31.127 13.118 6.599 1.00 74.44 76 ASN A C 1
ATOM 615 O O . ASN A 1 76 ? 30.138 12.924 7.298 1.00 74.44 76 ASN A O 1
ATOM 619 N N . GLU A 1 77 ? 31.090 13.884 5.503 1.00 80.00 77 GLU A N 1
ATOM 620 C CA . GLU A 1 77 ? 29.837 14.454 4.99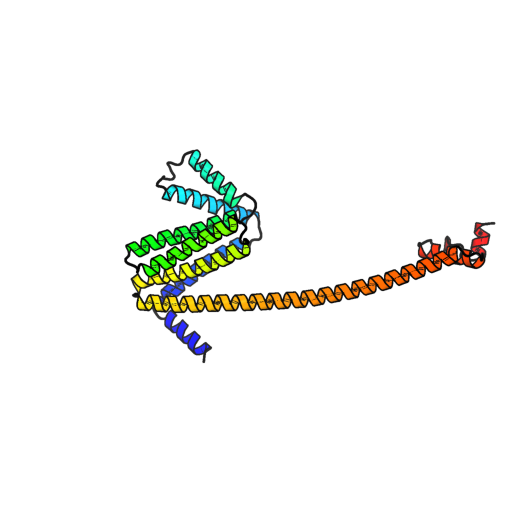6 1.00 80.00 77 GLU A CA 1
ATOM 621 C C . GLU A 1 77 ? 28.949 13.347 4.421 1.00 80.00 77 GLU A C 1
ATOM 623 O O . GLU A 1 77 ? 27.776 13.281 4.763 1.00 80.00 77 GLU A O 1
ATOM 628 N N . ASP A 1 78 ? 29.503 12.390 3.667 1.00 70.44 78 ASP A N 1
ATOM 629 C CA . ASP A 1 78 ? 28.713 11.253 3.177 1.00 70.44 78 ASP A CA 1
ATOM 630 C C . ASP A 1 78 ? 28.134 10.396 4.302 1.00 70.44 78 ASP A C 1
ATOM 632 O O . ASP A 1 78 ? 27.004 9.923 4.195 1.00 70.44 78 ASP A O 1
ATOM 636 N N . TRP A 1 79 ? 28.902 10.167 5.370 1.00 75.44 79 TRP A N 1
ATOM 637 C CA . TRP A 1 79 ? 28.412 9.413 6.523 1.00 75.44 79 TRP A CA 1
ATOM 638 C C . TRP A 1 79 ? 27.344 10.180 7.303 1.00 75.44 79 TRP A C 1
ATOM 640 O O . TRP A 1 79 ? 26.407 9.550 7.792 1.00 75.44 79 TRP A O 1
ATOM 650 N N . ASN A 1 80 ? 27.447 11.511 7.373 1.00 73.19 80 ASN A N 1
ATOM 651 C CA . ASN A 1 80 ? 26.407 12.358 7.953 1.00 73.19 80 ASN A CA 1
ATOM 652 C C . ASN A 1 80 ? 25.129 12.333 7.104 1.00 73.19 80 ASN A C 1
ATOM 654 O O . ASN A 1 80 ? 24.068 12.086 7.662 1.00 73.19 80 ASN A O 1
ATOM 658 N N . ASP A 1 81 ? 25.226 12.456 5.777 1.00 76.88 81 ASP A N 1
ATOM 659 C CA . ASP A 1 81 ? 24.071 12.349 4.871 1.00 76.88 81 ASP A CA 1
ATOM 660 C C . ASP A 1 81 ? 23.382 10.974 4.984 1.00 76.88 81 ASP A C 1
ATOM 662 O O . ASP A 1 81 ? 22.157 10.852 4.942 1.00 76.88 81 ASP A O 1
ATOM 666 N N . ILE A 1 82 ? 24.171 9.897 5.108 1.00 72.44 82 ILE A N 1
ATOM 667 C CA . ILE A 1 82 ? 23.644 8.540 5.312 1.00 72.44 82 ILE A CA 1
ATOM 668 C C . ILE A 1 82 ? 22.926 8.446 6.664 1.00 72.44 82 ILE A C 1
ATOM 670 O O . ILE A 1 82 ? 21.853 7.846 6.735 1.00 72.44 82 ILE A O 1
ATOM 674 N N . ALA A 1 83 ? 23.502 9.019 7.724 1.00 70.56 83 ALA A N 1
ATOM 675 C CA . ALA A 1 83 ? 22.905 9.023 9.055 1.00 70.56 83 ALA A CA 1
ATOM 676 C C . ALA A 1 83 ? 21.601 9.836 9.100 1.00 70.56 83 ALA A C 1
ATOM 678 O O . ALA A 1 83 ? 20.614 9.340 9.637 1.00 70.56 83 ALA A O 1
ATOM 679 N N . GLU A 1 84 ? 21.573 11.012 8.469 1.00 75.88 84 GLU A N 1
ATOM 680 C CA . GLU A 1 84 ? 20.384 11.861 8.320 1.00 75.88 84 GLU A CA 1
ATOM 681 C C . GLU A 1 84 ? 19.277 11.115 7.564 1.00 75.88 84 GLU A C 1
ATOM 683 O O . GLU A 1 84 ? 18.150 11.012 8.039 1.00 75.88 84 GLU A O 1
ATOM 688 N N . SER A 1 85 ? 19.616 10.443 6.460 1.00 70.44 85 SER A N 1
ATOM 689 C CA . SER A 1 85 ? 18.651 9.620 5.725 1.00 70.44 85 SER A CA 1
ATOM 690 C C . SER A 1 85 ? 18.083 8.467 6.565 1.00 70.44 85 SER A C 1
ATOM 692 O O . SER A 1 85 ? 16.894 8.161 6.455 1.00 70.44 85 SER A O 1
ATOM 694 N N . ILE A 1 86 ? 18.891 7.819 7.408 1.00 68.75 86 ILE A N 1
ATOM 695 C CA . ILE A 1 86 ? 18.405 6.781 8.331 1.00 68.75 86 ILE A CA 1
ATOM 696 C C . ILE A 1 86 ? 17.486 7.397 9.391 1.00 68.75 86 ILE A C 1
ATOM 698 O O . ILE A 1 86 ? 16.450 6.815 9.714 1.00 68.75 86 ILE A O 1
ATOM 702 N N . GLU A 1 87 ? 17.843 8.561 9.926 1.00 69.00 87 GLU A N 1
ATOM 703 C CA . GLU A 1 87 ? 17.039 9.265 10.921 1.00 69.00 87 GLU A CA 1
ATOM 704 C C . GLU A 1 87 ? 15.655 9.628 10.365 1.00 69.00 87 GLU A C 1
ATOM 706 O O . GLU A 1 87 ? 14.637 9.240 10.944 1.00 69.00 87 GLU A O 1
ATOM 711 N N . GLU A 1 88 ? 15.620 10.255 9.190 1.00 70.12 88 GLU A N 1
ATOM 712 C CA . GLU A 1 88 ? 14.399 10.689 8.507 1.00 70.12 88 GLU A CA 1
ATOM 713 C C . GLU A 1 88 ? 13.507 9.524 8.062 1.00 70.12 88 GLU A C 1
ATOM 715 O O . GLU A 1 88 ? 12.289 9.580 8.215 1.00 70.12 88 GLU A O 1
ATOM 720 N N . ASN A 1 89 ? 14.096 8.455 7.512 1.00 63.06 89 ASN A N 1
ATOM 721 C CA . ASN A 1 89 ? 13.334 7.404 6.828 1.00 63.06 89 ASN A CA 1
ATOM 722 C C . ASN A 1 89 ? 13.138 6.135 7.666 1.00 63.06 89 ASN A C 1
ATOM 724 O O . ASN A 1 89 ? 12.342 5.284 7.284 1.00 63.06 89 ASN A O 1
ATOM 728 N N . ALA A 1 90 ? 13.856 5.951 8.778 1.00 61.81 90 ALA A N 1
ATOM 729 C CA . ALA A 1 90 ? 13.768 4.728 9.582 1.00 61.81 90 ALA A CA 1
ATOM 730 C C . ALA A 1 90 ? 13.526 4.958 11.082 1.00 61.81 90 ALA A C 1
ATOM 732 O O . ALA A 1 90 ? 13.103 4.018 11.763 1.00 61.81 90 ALA A O 1
ATOM 733 N N . ILE A 1 91 ? 13.799 6.157 11.611 1.00 57.78 91 ILE A N 1
ATOM 734 C CA . ILE A 1 91 ? 13.756 6.432 13.057 1.00 57.78 91 ILE A CA 1
ATOM 735 C C . ILE A 1 91 ? 12.641 7.419 13.431 1.00 57.78 91 ILE A C 1
ATOM 737 O O . ILE A 1 91 ? 12.004 7.210 14.467 1.00 57.78 91 ILE A O 1
ATOM 741 N N . LEU A 1 92 ? 12.382 8.448 12.617 1.00 54.38 92 LEU A N 1
ATOM 742 C CA . LEU A 1 92 ? 11.310 9.424 12.844 1.00 54.38 92 LEU A CA 1
ATOM 743 C C . LEU A 1 92 ? 9.913 8.889 12.448 1.00 54.38 92 LEU A C 1
ATOM 745 O O . LEU A 1 92 ? 9.761 7.975 11.641 1.00 54.38 92 LEU A O 1
ATOM 749 N N . ILE A 1 93 ? 8.890 9.425 13.121 1.00 52.59 93 ILE A N 1
ATOM 750 C CA . ILE A 1 93 ? 7.808 8.680 13.805 1.00 52.59 93 ILE A CA 1
ATOM 751 C C . ILE A 1 93 ? 6.555 8.315 12.970 1.00 52.59 93 ILE A C 1
ATOM 753 O O . ILE A 1 93 ? 5.613 7.786 13.542 1.00 52.59 93 ILE A O 1
ATOM 757 N N . ASP A 1 94 ? 6.520 8.459 11.643 1.00 60.62 94 ASP A N 1
ATOM 758 C CA . ASP A 1 94 ? 5.276 8.155 10.889 1.00 60.62 94 ASP A CA 1
ATOM 759 C C . ASP A 1 94 ? 5.332 6.880 10.018 1.00 60.62 94 ASP A C 1
ATOM 761 O O . ASP A 1 94 ? 4.334 6.218 9.799 1.00 60.62 94 ASP A O 1
ATOM 765 N N . GLY A 1 95 ? 6.495 6.426 9.539 1.00 63.06 95 GLY A N 1
ATOM 766 C CA . GLY A 1 95 ? 6.524 5.327 8.552 1.00 63.06 95 GLY A CA 1
ATOM 767 C C . GLY A 1 95 ? 6.087 5.748 7.136 1.00 63.06 95 GLY A C 1
ATOM 768 O O . GLY A 1 95 ? 6.575 5.154 6.176 1.00 63.06 95 GLY A O 1
ATOM 769 N N . GLN A 1 96 ? 5.362 6.862 6.990 1.00 73.81 96 GLN A N 1
ATOM 770 C CA . GLN A 1 96 ? 5.108 7.534 5.709 1.00 73.81 96 GLN A CA 1
ATOM 771 C C . GLN A 1 96 ? 6.391 7.891 4.945 1.00 73.81 96 GLN A C 1
ATOM 773 O O . GLN A 1 96 ? 6.514 7.624 3.752 1.00 73.81 96 GLN A O 1
ATOM 778 N N . ALA A 1 97 ? 7.401 8.452 5.620 1.00 75.00 97 ALA A N 1
ATOM 779 C CA . ALA A 1 97 ? 8.682 8.762 4.974 1.00 75.00 97 ALA A CA 1
ATOM 780 C C . ALA A 1 97 ? 9.368 7.491 4.438 1.00 75.00 97 ALA A C 1
ATOM 782 O O . ALA A 1 97 ? 9.917 7.481 3.334 1.00 75.00 97 ALA A O 1
ATOM 783 N N . TYR A 1 98 ? 9.264 6.384 5.182 1.00 75.69 98 TYR A N 1
ATOM 784 C CA . TYR A 1 98 ? 9.774 5.086 4.751 1.00 75.69 98 TYR A CA 1
ATOM 785 C C . TYR A 1 98 ? 9.029 4.568 3.517 1.00 75.69 98 TYR A C 1
ATOM 787 O O . TYR A 1 98 ? 9.671 4.155 2.551 1.00 75.69 98 TYR A O 1
ATOM 795 N N . SER A 1 99 ? 7.692 4.602 3.512 1.00 82.19 99 SER A N 1
ATOM 796 C CA . SER A 1 99 ? 6.895 4.131 2.374 1.00 82.19 99 SER A CA 1
ATOM 797 C C . SER A 1 99 ? 7.174 4.965 1.118 1.00 82.19 99 SER A C 1
ATOM 799 O O . SER A 1 99 ? 7.459 4.393 0.062 1.00 82.19 99 SER A O 1
ATOM 801 N N . VAL A 1 100 ? 7.253 6.295 1.242 1.00 87.12 100 VAL A N 1
ATOM 802 C CA . VAL A 1 100 ? 7.653 7.195 0.146 1.00 87.12 100 VAL A CA 1
ATOM 803 C C . VAL A 1 100 ? 9.053 6.876 -0.373 1.00 87.12 100 VAL A C 1
ATOM 805 O O . VAL A 1 100 ? 9.254 6.802 -1.592 1.00 87.12 100 VAL A O 1
ATOM 808 N N . MET A 1 101 ? 10.025 6.637 0.513 1.00 83.94 101 MET A N 1
ATOM 809 C CA . MET A 1 101 ? 11.383 6.248 0.122 1.00 83.94 101 MET A CA 1
ATOM 810 C C . MET A 1 101 ? 11.381 4.950 -0.697 1.00 83.94 101 MET A C 1
ATOM 812 O O . MET A 1 101 ? 12.010 4.888 -1.758 1.00 83.94 101 MET A O 1
ATOM 816 N N . ILE A 1 102 ? 10.668 3.924 -0.2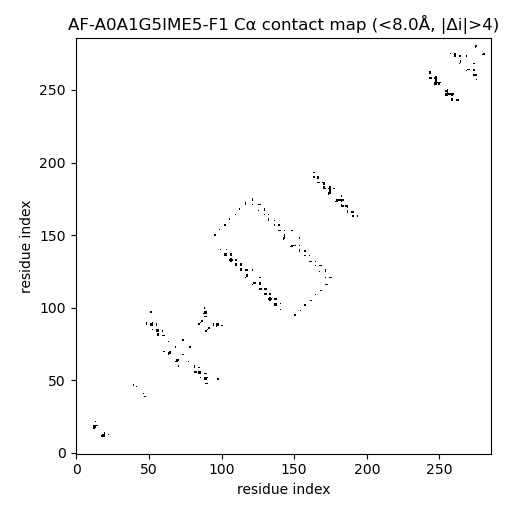24 1.00 85.31 102 ILE A N 1
ATOM 817 C CA . ILE A 1 102 ? 10.599 2.608 -0.869 1.00 85.31 102 ILE A CA 1
ATOM 818 C C . ILE A 1 102 ? 9.931 2.698 -2.243 1.00 85.31 102 ILE A C 1
ATOM 820 O O . ILE A 1 102 ? 10.499 2.243 -3.238 1.00 85.31 102 ILE A O 1
ATOM 824 N N . PHE A 1 103 ? 8.762 3.325 -2.348 1.00 91.50 103 PHE A N 1
ATOM 825 C CA . PHE A 1 103 ? 8.063 3.430 -3.629 1.00 91.50 103 PHE A CA 1
ATOM 826 C C . PHE A 1 103 ? 8.803 4.325 -4.630 1.00 91.50 103 PHE A C 1
ATOM 828 O O . PHE A 1 103 ? 8.880 3.997 -5.816 1.00 91.50 103 PHE A O 1
ATOM 835 N N . THR A 1 104 ? 9.464 5.387 -4.160 1.00 90.44 104 THR A N 1
ATOM 836 C CA . THR A 1 104 ? 10.356 6.200 -5.002 1.00 90.44 104 THR A CA 1
ATOM 837 C C . THR A 1 104 ? 11.534 5.382 -5.532 1.00 90.44 104 THR A C 1
ATOM 839 O O . THR A 1 104 ? 11.957 5.560 -6.677 1.00 90.44 104 THR A O 1
ATOM 842 N N . MET A 1 105 ? 12.075 4.463 -4.731 1.00 85.75 105 MET A N 1
ATOM 843 C CA . MET A 1 105 ? 13.140 3.566 -5.171 1.00 85.75 105 MET A CA 1
ATOM 844 C C . MET A 1 105 ? 12.660 2.625 -6.284 1.00 85.75 105 MET A C 1
ATOM 846 O O . MET A 1 105 ? 13.353 2.498 -7.298 1.00 85.75 105 MET A O 1
ATOM 850 N N . TYR A 1 106 ? 11.462 2.052 -6.168 1.00 89.06 106 TYR A N 1
ATOM 851 C CA . TYR A 1 106 ? 10.870 1.276 -7.259 1.00 89.06 106 TYR A CA 1
ATOM 852 C C . TYR A 1 106 ? 10.642 2.121 -8.519 1.00 89.06 106 TYR A C 1
ATOM 854 O O . TYR A 1 106 ? 11.020 1.686 -9.605 1.00 89.06 106 TYR A O 1
ATOM 862 N N . ALA A 1 107 ? 10.143 3.355 -8.399 1.00 92.50 107 ALA A N 1
ATOM 863 C CA . ALA A 1 107 ? 10.013 4.266 -9.540 1.00 92.50 107 ALA A CA 1
ATOM 864 C C . ALA A 1 107 ? 11.369 4.555 -10.222 1.00 92.50 107 ALA A C 1
ATOM 866 O O . ALA A 1 107 ? 11.478 4.547 -11.448 1.00 92.50 107 ALA A O 1
ATOM 867 N N . ASN A 1 108 ? 12.444 4.729 -9.446 1.00 87.88 108 ASN A N 1
ATOM 868 C CA . ASN A 1 108 ? 13.795 4.901 -9.993 1.00 87.88 108 ASN A CA 1
ATOM 869 C C . ASN A 1 108 ? 14.300 3.636 -10.708 1.00 87.88 108 ASN A C 1
ATOM 871 O O . ASN A 1 108 ? 14.997 3.729 -11.723 1.00 87.88 108 ASN A O 1
ATOM 875 N N . TYR A 1 109 ? 13.950 2.451 -10.201 1.00 86.69 109 TYR A N 1
ATOM 876 C CA . TYR A 1 109 ? 14.243 1.185 -10.870 1.00 86.69 109 TYR A CA 1
ATOM 877 C C . TYR A 1 109 ? 13.498 1.058 -12.208 1.00 86.69 109 TYR A C 1
ATOM 879 O O . TYR A 1 109 ? 14.090 0.601 -13.194 1.00 86.69 109 TYR A O 1
ATOM 887 N N . LEU A 1 110 ? 12.241 1.510 -12.280 1.00 91.25 110 LEU A N 1
ATOM 888 C CA . LEU A 1 110 ? 11.489 1.576 -13.537 1.00 91.25 110 LEU A CA 1
ATOM 889 C C . LEU A 1 110 ? 12.196 2.478 -14.557 1.00 91.25 110 LEU A C 1
ATOM 891 O O . LEU A 1 110 ? 12.443 2.034 -15.677 1.00 91.25 110 LEU A O 1
ATOM 895 N N . ASP A 1 111 ? 12.621 3.684 -14.169 1.00 91.19 111 ASP A N 1
ATOM 896 C CA . ASP A 1 111 ? 13.348 4.598 -15.066 1.00 91.19 111 ASP A CA 1
ATOM 897 C C . ASP A 1 111 ? 14.648 3.989 -15.600 1.00 91.19 111 ASP A C 1
ATOM 899 O O . ASP A 1 111 ? 14.992 4.133 -16.779 1.00 91.19 111 ASP A O 1
ATOM 903 N N . PHE A 1 112 ? 15.402 3.305 -14.735 1.00 86.38 112 PHE A N 1
ATOM 904 C CA . PHE A 1 112 ? 16.603 2.592 -15.154 1.00 86.38 112 PHE A CA 1
ATOM 905 C C . PHE A 1 112 ? 16.266 1.490 -16.165 1.00 86.38 112 PHE A C 1
ATOM 907 O O . PHE A 1 112 ? 16.914 1.383 -17.210 1.00 86.38 112 PHE A O 1
ATOM 914 N N . SER A 1 113 ? 15.223 0.711 -15.889 1.00 86.00 113 SER A N 1
ATOM 915 C CA . SER A 1 113 ? 14.764 -0.360 -16.771 1.00 86.00 113 SER A CA 1
ATOM 916 C C . SER A 1 113 ? 14.327 0.185 -18.132 1.00 86.00 113 SER A C 1
ATOM 918 O O . SER A 1 113 ? 14.733 -0.351 -19.161 1.00 86.00 113 SER A O 1
ATOM 920 N N . VAL A 1 114 ? 13.606 1.310 -18.165 1.00 91.75 114 VAL A N 1
ATOM 921 C CA . VAL A 1 114 ? 13.216 2.017 -19.396 1.00 91.75 114 VAL A CA 1
ATOM 922 C C . VAL A 1 114 ? 14.437 2.439 -20.216 1.00 91.75 114 VAL A C 1
ATOM 924 O O . VAL A 1 114 ? 14.461 2.223 -21.430 1.00 91.75 114 VAL A O 1
ATOM 927 N N . LYS A 1 115 ? 15.488 2.983 -19.585 1.00 90.56 115 LYS A N 1
ATOM 928 C CA . LYS A 1 115 ? 16.745 3.319 -20.285 1.00 90.56 115 LYS A CA 1
ATOM 929 C C . LYS A 1 115 ? 17.378 2.083 -20.925 1.00 90.56 115 LYS A C 1
ATOM 931 O O . LYS A 1 115 ? 17.778 2.128 -22.090 1.00 90.56 115 LYS A O 1
ATOM 936 N N . VAL A 1 116 ? 17.436 0.971 -20.190 1.00 87.88 116 VAL A N 1
ATOM 937 C CA . VAL A 1 116 ? 17.974 -0.302 -20.694 1.00 87.88 116 VAL A CA 1
ATOM 938 C C . VAL A 1 116 ? 17.137 -0.830 -21.860 1.00 87.88 116 VAL A C 1
ATOM 940 O O . VAL A 1 116 ? 17.702 -1.167 -22.898 1.00 87.88 116 VAL A O 1
ATOM 943 N N . LEU A 1 117 ? 15.811 -0.872 -21.728 1.00 88.44 117 LEU A N 1
ATOM 944 C CA . LEU A 1 117 ? 14.892 -1.348 -22.768 1.00 88.44 117 LEU A CA 1
ATOM 945 C C . LEU A 1 117 ? 14.984 -0.495 -24.037 1.00 88.44 117 LEU A C 1
ATOM 947 O O . LEU A 1 117 ? 15.105 -1.036 -25.136 1.00 88.44 117 LEU A O 1
ATOM 951 N N . THR A 1 118 ? 15.043 0.829 -23.880 1.00 91.44 118 THR A N 1
ATOM 952 C CA . THR A 1 118 ? 15.227 1.768 -24.994 1.00 91.44 118 THR A CA 1
ATOM 953 C C . THR A 1 118 ? 16.543 1.498 -25.725 1.00 91.44 118 THR A C 1
ATOM 955 O O . THR A 1 118 ? 16.557 1.374 -26.947 1.00 91.44 118 THR A O 1
ATOM 958 N N . SER A 1 119 ? 17.651 1.304 -24.994 1.00 89.62 119 SER A N 1
ATOM 959 C CA . SER A 1 119 ? 18.948 0.960 -25.605 1.00 89.62 119 SER A CA 1
ATOM 960 C C . SER A 1 119 ? 18.956 -0.387 -26.339 1.00 89.62 119 SER A C 1
ATOM 962 O O . SER A 1 119 ? 19.796 -0.613 -27.207 1.00 89.62 119 SER A O 1
ATOM 964 N N . ARG A 1 120 ? 18.018 -1.280 -26.004 1.00 88.69 120 ARG A N 1
ATOM 965 C CA . ARG A 1 120 ? 17.854 -2.603 -26.617 1.00 88.69 120 ARG A CA 1
ATOM 966 C C . ARG A 1 120 ? 16.841 -2.616 -27.765 1.00 88.69 120 ARG A C 1
ATOM 968 O O . ARG A 1 120 ? 16.587 -3.681 -28.317 1.00 88.69 120 ARG A O 1
ATOM 975 N N . GLY A 1 121 ? 16.300 -1.457 -28.143 1.00 87.38 121 GL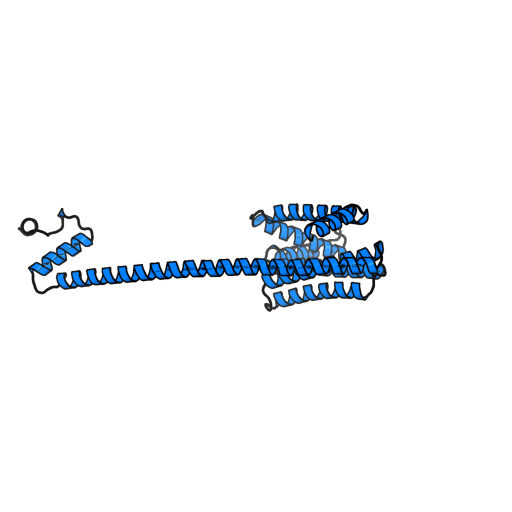Y A N 1
ATOM 976 C CA . GLY A 1 121 ? 15.409 -1.313 -29.296 1.00 87.38 121 GLY A CA 1
ATOM 977 C C . GLY A 1 121 ? 13.952 -1.693 -29.033 1.00 87.38 121 GLY A C 1
ATOM 978 O O . GLY A 1 121 ? 13.224 -1.963 -29.983 1.00 87.38 121 GLY A O 1
ATOM 979 N N . VAL A 1 122 ? 13.511 -1.720 -27.770 1.00 90.00 122 VAL A N 1
ATOM 980 C CA . VAL A 1 122 ? 12.085 -1.881 -27.438 1.00 90.00 122 VAL A CA 1
ATOM 981 C C . VAL A 1 122 ? 11.299 -0.642 -27.882 1.00 90.00 122 VAL A C 1
ATOM 983 O O . VAL A 1 122 ? 11.816 0.475 -27.837 1.00 90.00 122 VAL A O 1
ATOM 986 N N . SER A 1 123 ? 10.044 -0.838 -28.305 1.00 88.38 123 SER A N 1
ATOM 987 C CA . SER A 1 123 ? 9.164 0.237 -28.781 1.00 88.38 123 SER A CA 1
ATOM 988 C C . SER A 1 123 ? 9.078 1.409 -27.789 1.00 88.38 123 SER A C 1
ATOM 990 O O . SER A 1 123 ? 8.914 1.199 -26.582 1.00 88.38 123 SER A O 1
ATOM 992 N N . GLY A 1 124 ? 9.112 2.640 -28.311 1.00 89.31 124 GLY A N 1
ATOM 993 C CA . GLY A 1 124 ? 9.004 3.859 -27.503 1.00 89.31 124 GLY A CA 1
ATOM 994 C C . GLY A 1 124 ? 7.724 3.911 -26.667 1.00 89.31 124 GLY A C 1
ATOM 995 O O . GLY A 1 124 ? 7.787 4.276 -25.501 1.00 89.31 124 GLY A O 1
ATOM 996 N N . ASN A 1 125 ? 6.600 3.436 -27.213 1.00 90.62 125 ASN A N 1
ATOM 997 C CA . ASN A 1 125 ? 5.307 3.432 -26.523 1.00 90.62 125 ASN A CA 1
ATOM 998 C C . ASN A 1 125 ? 5.321 2.565 -25.250 1.00 90.62 125 ASN A C 1
ATOM 1000 O O . ASN A 1 125 ? 4.812 2.986 -24.216 1.00 90.62 125 ASN A O 1
ATOM 1004 N N . LYS A 1 126 ? 5.930 1.368 -25.292 1.00 89.19 126 LYS A N 1
ATOM 1005 C CA . LYS A 1 126 ? 6.064 0.502 -24.101 1.00 89.19 126 LYS A CA 1
ATOM 1006 C C . LYS A 1 126 ? 6.969 1.139 -23.046 1.00 89.19 126 LYS A C 1
ATOM 1008 O O . LYS A 1 126 ? 6.649 1.116 -21.861 1.00 89.19 126 LYS A O 1
ATOM 1013 N N . CYS A 1 127 ? 8.080 1.730 -23.480 1.00 92.12 127 CYS A N 1
ATOM 1014 C CA . CYS A 1 127 ? 8.989 2.466 -22.604 1.00 92.12 127 CYS A CA 1
ATOM 1015 C C . CYS A 1 127 ? 8.301 3.674 -21.945 1.00 92.12 127 CYS A C 1
ATOM 1017 O O . CYS A 1 127 ? 8.470 3.897 -20.748 1.00 92.12 127 CYS A O 1
ATOM 1019 N N . GLU A 1 128 ? 7.502 4.422 -22.706 1.00 95.06 128 GLU A N 1
ATOM 1020 C CA . GLU A 1 128 ? 6.737 5.568 -22.215 1.00 95.06 128 GLU A CA 1
ATOM 1021 C C . GLU A 1 128 ? 5.675 5.143 -21.199 1.00 95.06 128 GLU A C 1
ATOM 1023 O O . GLU A 1 128 ? 5.615 5.728 -20.123 1.00 95.06 128 GLU A O 1
ATOM 1028 N N . ALA A 1 129 ? 4.907 4.086 -21.480 1.00 94.50 129 ALA A N 1
ATOM 1029 C CA . ALA A 1 129 ? 3.892 3.575 -20.559 1.00 94.50 129 ALA A CA 1
ATOM 1030 C C . ALA A 1 129 ? 4.483 3.183 -19.190 1.00 94.50 129 ALA A C 1
ATOM 1032 O O . ALA A 1 129 ? 3.909 3.491 -18.150 1.00 94.50 129 ALA A O 1
ATOM 1033 N N . ILE A 1 130 ? 5.661 2.549 -19.170 1.00 94.94 130 ILE A N 1
ATOM 1034 C CA . ILE A 1 130 ? 6.354 2.200 -17.918 1.00 94.94 130 ILE A CA 1
ATOM 1035 C C . ILE A 1 130 ? 6.864 3.462 -17.202 1.00 94.94 130 ILE A C 1
ATOM 1037 O O . ILE A 1 130 ? 6.754 3.571 -15.981 1.00 94.94 130 ILE A O 1
ATOM 1041 N N . GLY A 1 131 ? 7.400 4.431 -17.951 1.00 94.94 131 GLY A N 1
ATOM 1042 C CA . GLY A 1 131 ? 7.857 5.707 -17.395 1.00 94.94 131 GLY A CA 1
ATOM 1043 C C . GLY A 1 131 ? 6.723 6.557 -16.813 1.00 94.94 131 GLY A C 1
ATOM 1044 O O . GLY A 1 131 ? 6.914 7.225 -15.799 1.00 94.94 131 GLY A O 1
ATOM 1045 N N . GLN A 1 132 ? 5.528 6.506 -17.406 1.00 97.25 132 GLN A N 1
ATOM 1046 C CA . GLN A 1 132 ? 4.338 7.180 -16.880 1.00 97.25 132 GLN A CA 1
ATOM 1047 C C . GLN A 1 132 ? 3.964 6.645 -15.495 1.00 97.25 132 GLN A C 1
ATOM 1049 O O . GLN A 1 132 ? 3.775 7.447 -14.583 1.00 97.25 132 GLN A O 1
ATOM 1054 N N . ILE A 1 133 ? 3.985 5.322 -15.298 1.00 97.56 133 ILE A N 1
ATOM 1055 C CA . ILE A 1 133 ? 3.738 4.720 -13.979 1.00 97.56 133 ILE A CA 1
ATOM 1056 C C . ILE A 1 133 ? 4.769 5.200 -12.946 1.00 97.56 133 ILE A C 1
ATOM 1058 O O . ILE A 1 133 ? 4.415 5.546 -11.821 1.00 97.56 133 ILE A O 1
ATOM 1062 N N . ALA A 1 134 ? 6.051 5.276 -13.320 1.00 96.12 134 ALA A N 1
ATOM 1063 C CA . ALA A 1 134 ? 7.094 5.779 -12.425 1.00 96.12 134 ALA A CA 1
ATOM 1064 C C . ALA A 1 134 ? 6.845 7.236 -11.990 1.00 96.12 134 ALA A C 1
ATOM 1066 O O . ALA A 1 134 ? 7.115 7.598 -10.844 1.00 96.12 134 ALA A O 1
ATOM 1067 N N . ASN A 1 135 ? 6.325 8.078 -12.887 1.00 97.19 135 ASN A N 1
ATOM 1068 C CA . ASN A 1 135 ? 5.950 9.453 -12.559 1.00 97.19 135 ASN A CA 1
ATOM 1069 C C . ASN A 1 135 ? 4.719 9.507 -11.653 1.00 97.19 135 ASN A C 1
ATOM 1071 O O . ASN A 1 135 ? 4.736 10.238 -10.668 1.00 97.19 135 ASN A O 1
ATOM 1075 N N . GLU A 1 136 ? 3.705 8.689 -11.927 1.00 97.50 136 GLU A N 1
ATOM 1076 C CA . GLU A 1 136 ? 2.484 8.626 -11.123 1.00 97.50 136 GLU A CA 1
ATOM 1077 C C . GLU A 1 136 ? 2.769 8.205 -9.674 1.00 97.50 136 GLU A C 1
ATOM 1079 O O . GLU A 1 136 ? 2.304 8.853 -8.739 1.00 97.50 136 GLU A O 1
ATOM 1084 N N . VAL A 1 137 ? 3.632 7.204 -9.467 1.00 96.81 137 VAL A N 1
ATOM 1085 C CA . VAL A 1 137 ? 4.087 6.791 -8.125 1.00 96.81 137 VAL A CA 1
ATOM 1086 C C . VAL A 1 137 ? 4.753 7.950 -7.369 1.00 96.81 137 VAL A C 1
ATOM 1088 O O . VAL A 1 137 ? 4.537 8.128 -6.168 1.00 96.81 137 VAL A O 1
ATOM 1091 N N . ARG A 1 138 ? 5.552 8.775 -8.056 1.00 95.38 138 ARG A N 1
ATOM 1092 C CA . ARG A 1 138 ? 6.186 9.954 -7.441 1.00 95.38 138 ARG A CA 1
ATOM 1093 C C . ARG A 1 138 ? 5.183 11.055 -7.137 1.00 95.38 138 ARG A C 1
ATOM 1095 O O . ARG A 1 138 ? 5.321 11.726 -6.117 1.00 95.38 138 ARG A O 1
ATOM 1102 N N . ASP A 1 139 ? 4.200 11.257 -8.005 1.00 96.69 139 ASP A N 1
ATOM 1103 C CA . ASP A 1 139 ? 3.157 12.256 -7.794 1.00 96.69 139 ASP A CA 1
ATOM 1104 C C . ASP A 1 139 ? 2.250 11.874 -6.621 1.00 96.69 139 ASP A C 1
ATOM 1106 O O . ASP A 1 139 ? 1.946 12.737 -5.802 1.00 96.69 139 ASP A O 1
ATOM 1110 N N . LEU A 1 140 ? 1.934 10.588 -6.444 1.00 95.81 140 LEU A N 1
ATOM 1111 C CA . LEU A 1 140 ? 1.281 10.081 -5.234 1.00 95.81 140 LEU A CA 1
ATOM 1112 C C . LEU A 1 140 ? 2.109 10.369 -3.969 1.00 95.81 140 LEU A C 1
ATOM 1114 O O . LEU A 1 140 ? 1.553 10.774 -2.953 1.00 95.81 140 LEU A O 1
ATOM 1118 N N . GLY A 1 141 ? 3.439 10.239 -4.030 1.00 92.56 141 GLY A N 1
ATOM 1119 C CA . GLY A 1 141 ? 4.313 10.579 -2.898 1.00 92.56 141 GLY A CA 1
ATOM 1120 C C . GLY A 1 141 ? 4.247 12.064 -2.516 1.00 92.56 141 GLY A C 1
ATOM 1121 O O . GLY A 1 141 ? 4.240 12.405 -1.332 1.00 92.56 141 GLY A O 1
ATOM 1122 N N . LYS A 1 142 ? 4.135 12.955 -3.512 1.00 93.25 142 LYS A N 1
ATOM 1123 C CA . LYS A 1 142 ? 3.922 14.394 -3.281 1.00 93.25 142 LYS A CA 1
ATOM 1124 C C . LYS A 1 142 ? 2.544 14.672 -2.682 1.00 93.25 142 LYS A C 1
ATOM 1126 O O . LYS A 1 142 ? 2.460 15.491 -1.777 1.00 93.25 142 LYS A O 1
ATOM 1131 N N . GLN A 1 143 ? 1.499 13.992 -3.162 1.00 93.75 143 GLN A N 1
ATOM 1132 C CA . GLN A 1 143 ? 0.138 14.121 -2.626 1.00 93.75 143 GLN A CA 1
ATOM 1133 C C . GLN A 1 143 ? 0.073 13.684 -1.159 1.00 93.75 143 GLN A C 1
ATOM 1135 O O . GLN A 1 143 ? -0.533 14.380 -0.351 1.00 93.75 143 GLN A O 1
ATOM 1140 N N . LEU A 1 144 ? 0.753 12.589 -0.794 1.00 90.75 144 LEU A N 1
ATOM 1141 C CA . LEU A 1 144 ? 0.857 12.158 0.603 1.00 90.75 144 LEU A CA 1
ATOM 1142 C C . LEU A 1 144 ? 1.574 13.215 1.455 1.00 90.75 144 LEU A C 1
ATOM 1144 O O . LEU A 1 144 ? 1.089 13.587 2.516 1.00 90.75 144 LEU A O 1
ATOM 1148 N N . SER A 1 145 ? 2.690 13.759 0.958 1.00 86.38 145 SER A N 1
ATOM 1149 C CA . SER A 1 145 ? 3.436 14.822 1.657 1.00 86.38 145 SER A CA 1
ATOM 1150 C C . SER A 1 145 ? 2.647 16.133 1.792 1.00 86.38 145 SER A C 1
ATOM 1152 O O . SER A 1 145 ? 2.957 16.949 2.654 1.00 86.38 145 SER A O 1
ATOM 1154 N N . ALA A 1 146 ? 1.658 16.355 0.923 1.00 90.19 146 ALA A N 1
ATOM 1155 C CA . ALA A 1 146 ? 0.742 17.490 0.962 1.00 90.19 146 ALA A CA 1
ATOM 1156 C C . ALA A 1 146 ? -0.544 17.205 1.765 1.00 90.19 146 ALA A C 1
ATOM 1158 O O . ALA A 1 146 ? -1.432 18.054 1.782 1.00 90.19 146 ALA A O 1
ATOM 1159 N N . GLU A 1 147 ? -0.651 16.032 2.405 1.00 88.75 147 GLU A N 1
ATOM 1160 C CA . GLU A 1 147 ? -1.836 15.559 3.139 1.00 88.75 147 GLU A CA 1
ATOM 1161 C C . GLU A 1 147 ? -3.116 15.478 2.274 1.00 88.75 147 GLU A C 1
ATOM 1163 O O . GLU A 1 147 ? -4.236 15.498 2.782 1.00 88.75 147 GLU A O 1
ATOM 1168 N N . GLU A 1 148 ? -2.974 15.364 0.948 1.00 92.88 148 GLU A N 1
ATOM 1169 C CA . GLU A 1 148 ? -4.105 15.245 0.013 1.00 92.88 148 GLU A CA 1
ATOM 1170 C C . GLU A 1 148 ? -4.683 13.821 -0.029 1.00 92.88 148 GLU A C 1
ATOM 1172 O O . GLU A 1 148 ? -5.847 13.626 -0.386 1.00 92.88 148 GLU A O 1
ATOM 1177 N N . ILE A 1 149 ? -3.871 12.825 0.334 1.00 93.12 149 ILE A N 1
ATOM 1178 C CA . ILE A 1 149 ? -4.239 11.408 0.420 1.00 93.12 149 ILE A CA 1
ATOM 1179 C C . ILE A 1 149 ? -3.708 10.811 1.727 1.00 93.12 149 ILE A C 1
ATOM 1181 O O . ILE A 1 149 ? -2.661 11.226 2.219 1.00 93.12 149 ILE A O 1
ATOM 1185 N N . GLY A 1 150 ? -4.411 9.819 2.280 1.00 88.25 150 GLY A N 1
ATOM 1186 C CA . GLY A 1 150 ? -3.938 9.072 3.450 1.00 88.25 150 GLY A CA 1
ATOM 1187 C C . GLY A 1 150 ? -2.865 8.032 3.103 1.00 88.25 150 GLY A C 1
ATOM 1188 O O . GLY A 1 150 ? -2.753 7.602 1.954 1.00 88.25 150 GLY A O 1
ATOM 1189 N N . GLU A 1 151 ? -2.099 7.575 4.100 1.00 85.69 151 GLU A N 1
ATOM 1190 C CA . GLU A 1 151 ? -1.022 6.586 3.904 1.00 85.69 151 GLU A CA 1
ATOM 1191 C C . GLU A 1 151 ? -1.531 5.229 3.384 1.00 85.69 151 GLU A C 1
ATOM 1193 O O . GLU A 1 151 ? -0.878 4.610 2.540 1.00 85.69 151 GLU A O 1
ATOM 1198 N N . ALA A 1 152 ? -2.697 4.772 3.853 1.00 87.00 152 ALA A N 1
ATOM 1199 C CA . ALA A 1 152 ? -3.302 3.519 3.396 1.00 87.00 152 ALA A CA 1
ATOM 1200 C C . ALA A 1 152 ? -3.623 3.576 1.892 1.00 87.00 152 ALA A C 1
ATOM 1202 O O . ALA A 1 152 ? -3.134 2.743 1.127 1.00 87.00 152 ALA A O 1
ATOM 1203 N N . ASP A 1 153 ? -4.334 4.623 1.462 1.00 90.00 153 ASP A N 1
ATOM 1204 C CA . ASP A 1 153 ? -4.658 4.881 0.053 1.00 90.00 153 ASP A CA 1
ATOM 1205 C C . ASP A 1 153 ? -3.397 5.050 -0.803 1.00 90.00 153 ASP A C 1
ATOM 1207 O O . ASP A 1 153 ? -3.315 4.534 -1.920 1.00 90.00 153 ASP A O 1
ATOM 1211 N N . TYR A 1 154 ? -2.395 5.770 -0.288 1.00 93.44 154 TYR A N 1
ATOM 1212 C CA . TYR A 1 154 ? -1.105 5.940 -0.950 1.00 93.44 154 TYR A CA 1
ATOM 1213 C C . TYR A 1 154 ? -0.416 4.596 -1.203 1.00 93.44 154 TYR A C 1
ATOM 1215 O O . TYR A 1 154 ? -0.003 4.301 -2.331 1.00 93.44 154 TYR A O 1
ATOM 1223 N N . THR A 1 155 ? -0.301 3.783 -0.153 1.00 90.81 155 THR A N 1
ATOM 1224 C CA . THR A 1 155 ? 0.389 2.493 -0.185 1.00 90.81 155 THR A CA 1
ATOM 1225 C C . THR A 1 155 ? -0.310 1.538 -1.139 1.00 90.81 155 THR A C 1
ATOM 1227 O O . THR A 1 155 ? 0.343 0.923 -1.983 1.00 90.81 155 THR A O 1
ATOM 1230 N N . GLU A 1 156 ? -1.636 1.454 -1.063 1.00 90.75 156 GLU A N 1
ATOM 1231 C CA . GLU A 1 156 ? -2.432 0.593 -1.928 1.00 90.75 156 GLU A CA 1
ATOM 1232 C C . GLU A 1 156 ? -2.291 0.982 -3.409 1.00 90.75 156 GLU A C 1
ATOM 1234 O O . GLU A 1 156 ? -1.980 0.137 -4.255 1.00 90.75 156 GLU A O 1
ATOM 1239 N N . ARG A 1 157 ? -2.447 2.271 -3.740 1.00 94.94 157 ARG A N 1
ATOM 1240 C CA . ARG A 1 157 ? -2.312 2.755 -5.123 1.00 94.94 157 ARG A CA 1
ATOM 1241 C C . ARG A 1 157 ? -0.911 2.509 -5.675 1.00 94.94 157 ARG A C 1
ATOM 1243 O O . ARG A 1 157 ? -0.781 2.034 -6.803 1.00 94.94 157 ARG A O 1
ATOM 1250 N N . CYS A 1 158 ? 0.132 2.771 -4.885 1.00 95.44 158 CYS A N 1
ATOM 1251 C CA . CYS A 1 158 ? 1.508 2.489 -5.289 1.00 95.44 158 CYS A CA 1
ATOM 1252 C C . CYS A 1 158 ? 1.746 0.993 -5.532 1.00 95.44 158 CYS A C 1
ATOM 1254 O O . CYS A 1 158 ? 2.396 0.638 -6.516 1.00 95.44 158 CYS A O 1
ATOM 1256 N N . LEU A 1 159 ? 1.205 0.111 -4.685 1.00 92.62 159 LEU A N 1
ATOM 1257 C CA . LEU A 1 159 ? 1.312 -1.339 -4.874 1.00 92.62 159 LEU A CA 1
ATOM 1258 C C . LEU A 1 159 ? 0.663 -1.786 -6.187 1.00 92.62 159 LEU A C 1
ATOM 1260 O O . LEU A 1 159 ? 1.285 -2.531 -6.948 1.00 92.62 159 LEU A O 1
ATOM 1264 N N . TRP A 1 160 ? -0.545 -1.301 -6.488 1.00 94.00 160 TRP A N 1
ATOM 1265 C CA . TRP A 1 160 ? -1.230 -1.638 -7.737 1.00 94.00 160 TRP A CA 1
ATOM 1266 C C . TRP A 1 160 ? -0.469 -1.151 -8.970 1.00 94.00 160 TRP A C 1
ATOM 1268 O O . TRP A 1 160 ? -0.232 -1.938 -9.889 1.00 94.00 160 TRP A O 1
ATOM 1278 N N . LEU A 1 161 ? -0.028 0.108 -8.962 1.00 97.12 161 LEU A N 1
ATOM 1279 C CA . LEU A 1 161 ? 0.752 0.698 -10.050 1.00 97.12 161 LEU A CA 1
ATOM 1280 C C . LEU A 1 161 ? 2.059 -0.064 -10.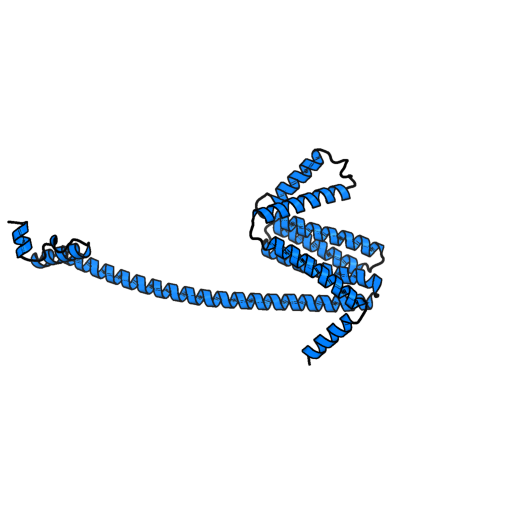296 1.00 97.12 161 LEU A C 1
ATOM 1282 O O . LEU A 1 161 ? 2.405 -0.369 -11.437 1.00 97.12 161 LEU A O 1
ATOM 1286 N N . LEU A 1 162 ? 2.789 -0.418 -9.238 1.00 94.38 162 LEU A N 1
ATOM 1287 C CA . LEU A 1 162 ? 4.047 -1.146 -9.384 1.00 94.38 162 LEU A CA 1
ATOM 1288 C C . LEU A 1 162 ? 3.846 -2.586 -9.858 1.00 94.38 162 LEU A C 1
ATOM 1290 O O . LEU A 1 162 ? 4.673 -3.080 -10.627 1.00 94.38 162 LEU A O 1
ATOM 1294 N N . LEU A 1 163 ? 2.754 -3.250 -9.470 1.00 91.69 163 LEU A N 1
ATOM 1295 C CA . LEU A 1 163 ? 2.443 -4.582 -9.985 1.00 91.69 163 LEU A CA 1
ATOM 1296 C C . LEU A 1 163 ? 2.085 -4.534 -11.479 1.00 91.69 163 LEU A C 1
ATOM 1298 O O . LEU A 1 163 ? 2.563 -5.366 -12.253 1.00 91.69 163 LEU A O 1
ATOM 1302 N N . GLU A 1 164 ? 1.340 -3.513 -11.910 1.00 94.62 164 GLU A N 1
ATOM 1303 C CA . GLU A 1 164 ? 1.118 -3.237 -13.332 1.00 94.62 164 GLU A CA 1
ATOM 1304 C C . GLU A 1 164 ? 2.447 -2.977 -14.065 1.00 94.62 164 GLU A C 1
ATOM 1306 O O . GLU A 1 164 ? 2.711 -3.569 -15.118 1.00 94.62 164 GLU A O 1
ATOM 1311 N N . ALA A 1 165 ? 3.333 -2.155 -13.493 1.00 94.69 165 ALA A N 1
ATOM 1312 C CA . ALA A 1 165 ? 4.643 -1.883 -14.076 1.00 94.69 165 ALA A CA 1
ATOM 1313 C C . ALA A 1 165 ? 5.495 -3.153 -14.213 1.00 94.69 165 ALA A C 1
ATOM 1315 O O . ALA A 1 165 ? 6.188 -3.314 -15.219 1.00 94.69 165 ALA A O 1
ATOM 1316 N N . MET A 1 166 ? 5.427 -4.081 -13.253 1.00 91.81 166 MET A N 1
ATOM 1317 C CA . MET A 1 166 ? 6.107 -5.376 -13.342 1.00 91.81 166 MET A CA 1
ATOM 1318 C C . MET A 1 166 ? 5.604 -6.207 -14.525 1.00 91.81 166 MET A C 1
ATOM 1320 O O . MET A 1 166 ? 6.420 -6.759 -15.265 1.00 91.81 166 MET A O 1
ATOM 1324 N N . ILE A 1 167 ? 4.286 -6.271 -14.745 1.00 87.38 167 ILE A N 1
ATOM 1325 C CA . ILE A 1 167 ? 3.695 -6.979 -15.892 1.00 87.38 167 ILE A CA 1
ATOM 1326 C C . ILE A 1 167 ? 4.187 -6.360 -17.205 1.00 87.38 167 ILE A C 1
ATOM 1328 O O . ILE A 1 167 ? 4.648 -7.078 -18.098 1.00 87.38 167 ILE A O 1
ATOM 1332 N N . LYS A 1 168 ? 4.160 -5.026 -17.307 1.00 92.75 168 LYS A N 1
ATOM 1333 C CA . LYS A 1 168 ? 4.637 -4.298 -18.493 1.00 92.75 168 LYS A CA 1
ATOM 1334 C C . LYS A 1 168 ? 6.132 -4.485 -18.729 1.00 92.75 168 LYS A C 1
ATOM 1336 O O . LYS A 1 168 ? 6.546 -4.690 -19.868 1.00 92.75 168 LYS A O 1
ATOM 1341 N N . LEU A 1 169 ? 6.948 -4.474 -17.674 1.00 89.94 169 LEU A N 1
ATOM 1342 C CA . LEU A 1 169 ? 8.380 -4.762 -17.760 1.00 89.94 169 LEU A CA 1
ATOM 1343 C C . LEU A 1 169 ? 8.638 -6.187 -18.250 1.00 89.94 169 LEU A C 1
ATOM 1345 O O . LEU A 1 169 ? 9.440 -6.378 -19.162 1.00 89.94 169 LEU A O 1
ATOM 1349 N N . LEU A 1 170 ? 7.949 -7.181 -17.687 1.00 85.56 170 LEU A N 1
ATOM 1350 C CA . LEU A 1 170 ? 8.058 -8.578 -18.114 1.00 85.56 170 LEU A CA 1
ATOM 1351 C C . LEU A 1 170 ? 7.691 -8.738 -19.590 1.00 85.56 170 LEU A C 1
ATOM 1353 O O . LEU A 1 170 ? 8.416 -9.405 -20.327 1.00 85.56 170 LEU A O 1
ATOM 1357 N N . ALA A 1 171 ? 6.624 -8.082 -20.046 1.00 85.56 171 ALA A N 1
ATOM 1358 C CA . ALA A 1 171 ? 6.242 -8.073 -21.453 1.00 85.56 171 ALA A CA 1
ATOM 1359 C C . ALA A 1 171 ? 7.278 -7.357 -22.338 1.00 85.56 171 ALA A C 1
ATOM 1361 O O . ALA A 1 171 ? 7.638 -7.861 -23.401 1.00 85.56 171 ALA A O 1
ATOM 1362 N N . ALA A 1 172 ? 7.810 -6.215 -21.901 1.00 88.12 172 ALA A N 1
ATOM 1363 C CA . ALA A 1 172 ? 8.823 -5.458 -22.634 1.00 88.12 172 ALA A CA 1
ATOM 1364 C C . ALA A 1 172 ? 10.162 -6.209 -22.752 1.00 88.12 172 ALA A C 1
ATOM 1366 O O . ALA A 1 172 ? 10.814 -6.152 -23.790 1.00 88.12 172 ALA A O 1
ATOM 1367 N N . TYR A 1 173 ? 10.571 -6.953 -21.723 1.00 82.88 173 TYR A N 1
ATOM 1368 C CA . TYR A 1 173 ? 11.711 -7.866 -21.823 1.00 82.88 173 TYR A CA 1
ATOM 1369 C C . TYR A 1 173 ? 11.374 -9.113 -22.645 1.00 82.88 173 TYR A C 1
ATOM 1371 O O . TYR A 1 173 ? 12.211 -9.591 -23.410 1.00 82.88 173 TYR A O 1
ATOM 1379 N N . GLY A 1 174 ? 10.151 -9.627 -22.518 1.00 77.19 174 GLY A N 1
ATOM 1380 C CA . GLY A 1 174 ? 9.653 -10.764 -23.282 1.00 77.19 174 GLY A CA 1
ATOM 1381 C C . GLY A 1 174 ? 9.653 -10.500 -24.785 1.00 77.19 174 GLY A C 1
ATOM 1382 O O . GLY A 1 174 ? 10.039 -11.383 -25.546 1.00 77.19 174 GLY A O 1
ATOM 1383 N N . SER A 1 175 ? 9.323 -9.284 -25.229 1.00 84.75 175 SER A N 1
ATOM 1384 C CA . SER A 1 175 ? 9.304 -8.945 -26.660 1.00 84.75 175 SER A CA 1
ATOM 1385 C C . SER A 1 175 ? 10.670 -9.124 -27.328 1.00 84.75 175 SER A C 1
ATOM 1387 O O . SER A 1 175 ? 10.731 -9.539 -28.485 1.00 84.75 175 SER A O 1
ATOM 1389 N N . LEU A 1 176 ? 11.764 -8.928 -26.580 1.00 82.88 176 LEU A N 1
ATOM 1390 C CA . LEU A 1 176 ? 13.132 -9.180 -27.044 1.00 82.88 176 LEU A CA 1
ATOM 1391 C C . LEU A 1 176 ? 13.442 -10.676 -27.235 1.00 82.88 176 LEU A C 1
ATOM 1393 O O . LEU A 1 176 ? 14.357 -11.014 -27.982 1.00 82.88 176 LEU A O 1
ATOM 1397 N N . LEU A 1 177 ? 12.723 -11.569 -26.546 1.00 80.06 177 LEU A N 1
ATOM 1398 C CA . LEU A 1 177 ? 12.981 -13.015 -26.532 1.00 80.06 177 LEU A CA 1
ATOM 1399 C C . LEU A 1 177 ? 12.022 -13.801 -27.429 1.00 80.06 177 LEU A C 1
ATOM 1401 O O . LEU A 1 177 ? 12.447 -14.689 -28.164 1.00 80.06 177 LEU A O 1
ATOM 1405 N N . ILE A 1 178 ? 10.726 -13.504 -27.338 1.00 79.69 178 ILE A N 1
ATOM 1406 C CA . ILE A 1 178 ? 9.657 -14.283 -27.981 1.00 79.69 178 ILE A CA 1
ATOM 1407 C C . ILE A 1 178 ? 8.959 -13.527 -29.119 1.00 79.69 178 ILE A C 1
ATOM 1409 O O . ILE A 1 178 ? 8.072 -14.095 -29.761 1.00 79.69 178 ILE A O 1
ATOM 1413 N N . GLY A 1 179 ? 9.377 -12.288 -29.397 1.00 80.19 179 GLY A N 1
ATOM 1414 C CA . GLY A 1 179 ? 8.768 -11.401 -30.388 1.00 80.19 179 GLY A CA 1
ATOM 1415 C C . GLY A 1 179 ? 7.618 -10.563 -29.821 1.00 80.19 179 GLY A C 1
ATOM 1416 O O . GLY A 1 179 ? 7.012 -10.906 -28.805 1.00 80.19 179 GLY A O 1
AT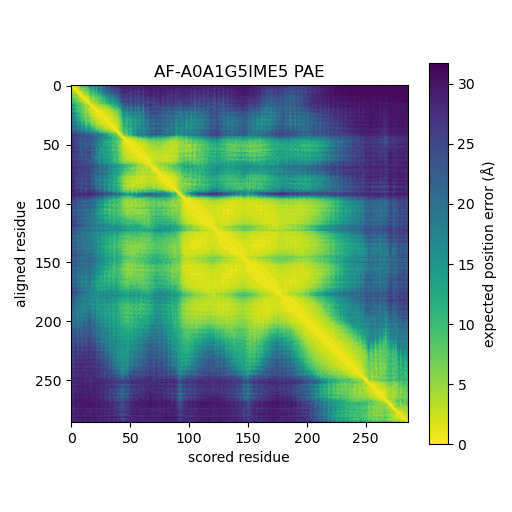OM 1417 N N . GLU A 1 180 ? 7.323 -9.451 -30.493 1.00 84.62 180 GLU A N 1
ATOM 1418 C CA . GLU A 1 180 ? 6.407 -8.406 -30.017 1.00 84.62 180 GLU A CA 1
ATOM 1419 C C . GLU A 1 180 ? 4.959 -8.892 -29.872 1.00 84.62 180 GLU A C 1
ATOM 1421 O O . GLU A 1 180 ? 4.408 -8.805 -28.779 1.00 84.62 180 GLU A O 1
ATOM 1426 N N . GLU A 1 181 ? 4.386 -9.525 -30.901 1.00 85.31 181 GLU A N 1
ATOM 1427 C CA . GLU A 1 181 ? 2.990 -10.001 -30.881 1.00 85.31 181 GLU A CA 1
ATOM 1428 C C . GLU A 1 181 ? 2.704 -10.976 -29.725 1.00 85.31 181 GLU A C 1
ATOM 1430 O O . GLU A 1 181 ? 1.679 -10.893 -29.047 1.00 85.31 181 GLU A O 1
ATOM 1435 N N . LYS A 1 182 ? 3.628 -11.912 -29.459 1.00 77.88 182 LYS A N 1
ATOM 1436 C CA . LYS A 1 182 ? 3.466 -12.887 -28.368 1.00 77.88 182 LYS A CA 1
ATOM 1437 C C . LYS A 1 182 ? 3.599 -12.230 -27.000 1.00 77.88 182 LYS A C 1
ATOM 1439 O O . LYS A 1 182 ? 2.893 -12.617 -26.070 1.00 77.88 182 LYS A O 1
ATOM 1444 N N . ALA A 1 183 ? 4.502 -11.262 -26.876 1.00 79.75 183 ALA A N 1
ATOM 1445 C CA . ALA A 1 183 ? 4.675 -10.507 -25.648 1.00 79.75 183 ALA A CA 1
ATOM 1446 C C . ALA A 1 183 ? 3.466 -9.609 -25.353 1.00 79.75 183 ALA A C 1
ATOM 1448 O O . ALA A 1 183 ? 3.053 -9.529 -24.203 1.00 79.75 183 ALA A O 1
ATOM 1449 N N . GLU A 1 184 ? 2.860 -8.995 -26.371 1.00 86.31 184 GLU A N 1
ATOM 1450 C CA . GLU A 1 184 ? 1.618 -8.223 -26.236 1.00 86.31 184 GLU A CA 1
ATOM 1451 C C . GLU A 1 184 ? 0.435 -9.092 -25.821 1.00 86.31 184 GLU A C 1
ATOM 1453 O O . GLU A 1 184 ? -0.315 -8.725 -24.918 1.00 86.31 184 GLU A O 1
ATOM 1458 N N . PHE A 1 185 ? 0.290 -10.278 -26.417 1.00 81.12 185 PHE A N 1
ATOM 1459 C CA . PHE A 1 185 ? -0.737 -11.223 -25.987 1.00 81.12 185 PHE A CA 1
ATOM 1460 C C . PHE A 1 185 ? -0.535 -11.650 -24.525 1.00 81.12 185 PHE A C 1
ATOM 1462 O O . PHE A 1 185 ? -1.487 -11.659 -23.744 1.00 81.12 185 PHE A O 1
ATOM 1469 N N . ALA A 1 186 ? 0.705 -11.965 -24.134 1.00 75.69 186 ALA A N 1
ATOM 1470 C CA . ALA A 1 186 ? 1.031 -12.309 -22.753 1.00 75.69 186 ALA A CA 1
ATOM 1471 C C . ALA A 1 186 ? 0.744 -11.146 -21.787 1.00 75.69 186 ALA A C 1
ATOM 1473 O O . ALA A 1 186 ? 0.163 -11.370 -20.727 1.00 75.69 186 ALA A O 1
ATOM 1474 N N . GLU A 1 187 ? 1.094 -9.912 -22.166 1.00 85.00 187 GLU A N 1
ATOM 1475 C CA . GLU A 1 187 ? 0.775 -8.692 -21.414 1.00 85.00 187 GLU A CA 1
ATOM 1476 C C . GLU A 1 187 ? -0.733 -8.558 -21.194 1.00 85.00 187 GLU A C 1
ATOM 1478 O O . GLU A 1 187 ? -1.172 -8.392 -20.060 1.00 85.00 187 GLU A O 1
ATOM 1483 N N . ALA A 1 188 ? -1.536 -8.704 -22.252 1.00 84.50 188 ALA A N 1
ATOM 1484 C CA . ALA A 1 188 ? -2.988 -8.583 -22.179 1.00 84.50 188 ALA A CA 1
ATOM 1485 C C . ALA A 1 188 ? -3.622 -9.638 -21.258 1.00 84.50 188 ALA A C 1
ATOM 1487 O O . ALA A 1 188 ? -4.496 -9.314 -20.453 1.00 84.50 188 ALA A O 1
ATOM 1488 N N . VAL A 1 189 ? -3.167 -10.894 -21.332 1.00 78.81 189 VAL A N 1
ATOM 1489 C CA . VAL A 1 189 ? -3.653 -11.977 -20.458 1.00 78.81 189 VAL A CA 1
ATOM 1490 C C . VAL A 1 189 ? -3.270 -11.727 -18.997 1.00 78.81 189 VAL A C 1
ATOM 1492 O O . VAL A 1 189 ? -4.098 -11.925 -18.102 1.00 78.81 189 VAL A O 1
ATOM 1495 N N . MET A 1 190 ? -2.038 -11.276 -18.741 1.00 76.94 190 MET A N 1
ATOM 1496 C CA . MET A 1 190 ? -1.577 -10.947 -17.390 1.00 76.94 190 MET A CA 1
ATOM 1497 C C . MET A 1 190 ? -2.329 -9.743 -16.816 1.00 76.94 190 MET A C 1
ATOM 1499 O O . MET A 1 190 ? -2.810 -9.831 -15.691 1.00 76.94 190 MET A O 1
ATOM 1503 N N . MET A 1 191 ? -2.516 -8.675 -17.596 1.00 87.75 191 MET A N 1
ATOM 1504 C CA . MET A 1 191 ? -3.295 -7.500 -17.190 1.00 87.75 191 MET A CA 1
ATOM 1505 C C . MET A 1 191 ? -4.760 -7.848 -16.923 1.00 87.75 191 MET A C 1
ATOM 1507 O O . MET A 1 191 ? -5.311 -7.430 -15.913 1.00 87.75 191 MET A O 1
ATOM 1511 N N . TYR A 1 192 ? -5.390 -8.672 -17.766 1.00 82.62 192 TYR A N 1
ATOM 1512 C CA . TYR A 1 192 ? -6.752 -9.145 -17.510 1.00 82.62 192 TYR A CA 1
ATOM 1513 C C . TYR A 1 192 ? -6.850 -9.927 -16.193 1.00 82.62 192 TYR A C 1
ATOM 1515 O O . TYR A 1 192 ? -7.765 -9.708 -15.400 1.00 82.62 192 TYR A O 1
ATOM 1523 N N . SER A 1 193 ? -5.897 -10.830 -15.948 1.00 79.25 193 SER A N 1
ATOM 1524 C CA . SER A 1 193 ? -5.861 -11.637 -14.723 1.00 79.25 193 SER A CA 1
ATOM 1525 C C . SER A 1 193 ? -5.630 -10.771 -13.485 1.00 79.25 193 SER A C 1
ATOM 1527 O O . SER A 1 193 ? -6.266 -10.988 -12.455 1.00 79.25 193 SER A O 1
ATOM 1529 N N . PHE A 1 194 ? -4.754 -9.774 -13.605 1.00 83.62 194 PHE A N 1
ATOM 1530 C CA . PHE A 1 194 ? -4.476 -8.775 -12.582 1.00 83.62 194 PHE A CA 1
ATOM 1531 C C . PHE A 1 194 ? -5.729 -7.966 -12.223 1.00 83.62 194 PHE A C 1
ATOM 1533 O O . PHE A 1 194 ? -6.124 -7.933 -11.060 1.00 83.62 194 PHE A O 1
ATOM 1540 N N . GLU A 1 195 ? -6.415 -7.407 -13.221 1.00 87.62 195 GLU A N 1
ATOM 1541 C CA . GLU A 1 195 ? -7.642 -6.627 -13.030 1.00 87.62 195 GLU A CA 1
ATOM 1542 C C . GLU A 1 195 ? -8.782 -7.453 -12.431 1.00 87.62 195 GLU A C 1
ATOM 1544 O O . GLU A 1 195 ? -9.484 -7.016 -11.515 1.00 87.62 195 GLU A O 1
ATOM 1549 N N . TYR A 1 196 ? -8.949 -8.688 -12.906 1.00 82.75 196 TYR A N 1
ATOM 1550 C CA . TYR A 1 196 ? -9.929 -9.611 -12.346 1.00 82.75 196 TYR A CA 1
ATOM 1551 C C . TYR A 1 196 ? -9.618 -9.959 -10.882 1.00 82.75 196 TYR A C 1
ATOM 1553 O O . TYR A 1 196 ? -10.528 -10.016 -10.049 1.00 82.75 196 TYR A O 1
ATOM 1561 N N . GLY A 1 197 ? -8.339 -10.177 -10.562 1.00 82.31 197 GLY A N 1
ATOM 1562 C CA . GLY A 1 197 ? -7.868 -10.410 -9.198 1.00 82.31 197 GLY A CA 1
ATOM 1563 C C . GLY A 1 197 ? -8.181 -9.226 -8.287 1.00 82.31 197 GLY A C 1
ATOM 1564 O O . GLY A 1 197 ? -8.834 -9.414 -7.261 1.00 82.31 197 GLY A O 1
ATOM 1565 N N . ARG A 1 198 ? -7.819 -8.010 -8.713 1.00 86.69 198 ARG A N 1
ATOM 1566 C CA . ARG A 1 198 ? -8.114 -6.760 -7.998 1.00 86.69 198 ARG A CA 1
ATOM 1567 C C . ARG A 1 198 ? -9.610 -6.606 -7.713 1.00 86.69 198 ARG A C 1
ATOM 1569 O O . ARG A 1 198 ? -10.004 -6.409 -6.568 1.00 86.69 198 ARG A O 1
ATOM 1576 N N . LEU A 1 199 ? -10.464 -6.795 -8.722 1.00 89.94 199 LEU A N 1
ATOM 1577 C CA . LEU A 1 199 ? -11.921 -6.732 -8.552 1.00 89.94 199 LEU A CA 1
ATOM 1578 C C . LEU A 1 199 ? -12.451 -7.787 -7.569 1.00 89.94 199 LEU A C 1
ATOM 1580 O O . LEU A 1 199 ? -13.392 -7.527 -6.820 1.00 89.94 199 LEU A O 1
ATOM 1584 N N . THR A 1 200 ? -11.894 -8.996 -7.604 1.00 87.56 200 THR A N 1
ATOM 1585 C CA . THR A 1 200 ? -12.322 -10.088 -6.721 1.00 87.56 200 THR A CA 1
ATOM 1586 C C . THR A 1 200 ? -11.962 -9.793 -5.268 1.00 87.56 200 THR A C 1
ATOM 1588 O O . THR A 1 200 ? -12.800 -10.011 -4.395 1.00 87.56 200 THR A O 1
ATOM 1591 N N . LEU A 1 201 ? -10.766 -9.254 -5.018 1.00 87.06 201 LEU A N 1
ATOM 1592 C CA . LEU A 1 201 ? -10.326 -8.853 -3.681 1.00 87.06 201 LEU A CA 1
ATOM 1593 C C . LEU A 1 201 ? -11.216 -7.747 -3.107 1.00 87.06 201 LEU A C 1
ATOM 1595 O O . LEU A 1 201 ? -11.729 -7.917 -2.007 1.00 87.06 201 LEU A O 1
ATOM 1599 N N . TYR A 1 202 ? -11.522 -6.701 -3.882 1.00 89.00 202 TYR A N 1
ATOM 1600 C CA . TYR A 1 202 ? -12.439 -5.649 -3.424 1.00 89.00 202 TYR A CA 1
ATOM 1601 C C . TYR A 1 202 ? -13.838 -6.171 -3.090 1.00 89.00 202 TYR A C 1
ATOM 1603 O O . TYR A 1 202 ? -14.460 -5.729 -2.128 1.00 89.00 202 TYR A O 1
ATOM 1611 N N . LYS A 1 203 ? -14.348 -7.146 -3.850 1.00 88.75 203 LYS A N 1
ATOM 1612 C CA . LYS A 1 203 ? -15.634 -7.782 -3.522 1.00 88.75 203 LYS A CA 1
ATOM 1613 C C . LYS A 1 203 ? -15.576 -8.568 -2.216 1.00 88.75 203 LYS A C 1
ATOM 1615 O O . LYS A 1 203 ? -16.554 -8.565 -1.475 1.00 88.75 203 LYS A O 1
ATOM 1620 N N . GLN A 1 204 ? -14.471 -9.265 -1.957 1.00 89.69 204 GLN A N 1
ATOM 1621 C CA . GLN A 1 204 ? -14.279 -10.009 -0.712 1.00 89.69 204 GLN A CA 1
ATOM 1622 C C . GLN A 1 204 ? -14.165 -9.063 0.482 1.00 89.69 204 GLN A C 1
ATOM 1624 O O . GLN A 1 204 ? -14.846 -9.269 1.480 1.00 89.69 204 GLN A O 1
ATOM 1629 N N . GLU A 1 205 ? -13.374 -8.001 0.353 1.00 89.25 205 GLU A N 1
ATOM 1630 C CA . GLU A 1 205 ? -13.250 -6.957 1.368 1.00 89.25 205 GLU A CA 1
ATOM 1631 C C . GLU A 1 205 ? -14.608 -6.321 1.684 1.00 89.25 205 GLU A C 1
ATOM 1633 O O . GLU A 1 205 ? -15.006 -6.251 2.844 1.00 89.25 205 GLU A O 1
ATOM 1638 N N . GLN A 1 206 ? -15.380 -5.948 0.659 1.00 92.25 206 GLN A N 1
ATOM 1639 C CA . GLN A 1 206 ? -16.712 -5.378 0.849 1.00 92.25 206 GLN A CA 1
ATOM 1640 C C . GLN A 1 206 ? -17.678 -6.348 1.544 1.00 92.25 206 GLN A C 1
ATOM 1642 O O . GLN A 1 206 ? -18.498 -5.916 2.356 1.00 92.25 206 GLN A O 1
ATOM 1647 N N . ALA A 1 207 ? -17.595 -7.647 1.242 1.00 91.81 207 ALA A N 1
ATOM 1648 C CA . ALA A 1 207 ? -18.404 -8.659 1.915 1.00 91.81 207 ALA A CA 1
ATOM 1649 C C . ALA A 1 207 ? -18.057 -8.747 3.409 1.00 91.81 207 ALA A C 1
ATOM 1651 O O . ALA A 1 207 ? -18.962 -8.712 4.237 1.00 91.81 207 ALA A O 1
ATOM 1652 N N . ILE A 1 208 ? -16.762 -8.767 3.741 1.00 94.00 208 ILE A N 1
ATOM 1653 C CA . ILE A 1 208 ? -16.276 -8.783 5.127 1.00 94.00 208 ILE A CA 1
ATOM 1654 C C . ILE A 1 208 ? -16.728 -7.520 5.867 1.00 94.00 208 ILE A C 1
ATOM 1656 O O . ILE A 1 208 ? -17.299 -7.611 6.948 1.00 94.00 208 ILE A O 1
ATOM 1660 N N . LEU A 1 209 ? -16.536 -6.337 5.278 1.00 92.94 209 LEU A N 1
ATOM 1661 C CA . LEU A 1 209 ? -16.976 -5.074 5.880 1.00 92.94 209 LEU A CA 1
ATOM 1662 C C . LEU A 1 209 ? -18.489 -5.046 6.124 1.00 92.94 209 LEU A C 1
ATOM 1664 O O . LEU A 1 209 ? -18.935 -4.533 7.146 1.00 92.94 209 LEU A O 1
ATOM 1668 N N . SER A 1 210 ? -19.277 -5.612 5.208 1.00 93.25 210 SER A N 1
ATOM 1669 C CA . SER A 1 210 ? -20.733 -5.693 5.365 1.00 93.25 210 SER A CA 1
ATOM 1670 C C . SER A 1 210 ? -21.126 -6.602 6.533 1.00 93.25 210 SER A C 1
ATOM 1672 O O . SER A 1 210 ? -21.991 -6.227 7.317 1.00 93.25 210 SER A O 1
ATOM 1674 N N . GLU A 1 211 ? -20.461 -7.751 6.682 1.00 93.88 211 GLU A N 1
ATOM 1675 C CA . GLU A 1 211 ? -20.663 -8.675 7.807 1.00 93.88 211 GLU A CA 1
ATOM 1676 C C . GLU A 1 211 ? -20.289 -8.025 9.148 1.00 93.88 211 GLU A C 1
ATOM 1678 O O . GLU A 1 211 ? -21.047 -8.104 10.113 1.00 93.88 211 GLU A O 1
ATOM 1683 N N . TYR A 1 212 ? -19.163 -7.307 9.206 1.00 92.94 212 TYR A N 1
ATOM 1684 C CA . TYR A 1 212 ? -18.765 -6.570 10.409 1.00 92.94 212 TYR A CA 1
ATOM 1685 C C . TYR A 1 212 ? -19.758 -5.469 10.785 1.00 92.94 212 TYR A C 1
ATOM 1687 O O . TYR A 1 212 ? -20.046 -5.298 11.967 1.00 92.94 212 TYR A O 1
ATOM 1695 N N . LEU A 1 213 ? -20.287 -4.731 9.806 1.00 94.62 213 LEU A N 1
ATOM 1696 C CA . LEU A 1 213 ? -21.295 -3.697 10.054 1.00 94.62 213 LEU A CA 1
ATOM 1697 C C . LEU A 1 213 ? -22.605 -4.289 10.580 1.00 94.62 213 LEU A C 1
ATOM 1699 O O . LEU A 1 213 ? -23.217 -3.708 11.475 1.00 94.62 213 LEU A O 1
ATOM 1703 N N . GLU A 1 214 ? -23.027 -5.437 10.048 1.00 94.81 214 GLU A N 1
ATOM 1704 C CA . GLU A 1 214 ? -24.200 -6.158 10.546 1.00 94.81 214 GLU A CA 1
ATOM 1705 C C . GLU A 1 214 ? -23.986 -6.596 11.998 1.00 94.81 214 GLU A C 1
ATOM 1707 O O . GLU A 1 214 ? -24.792 -6.259 12.865 1.00 94.81 214 GLU A O 1
ATOM 1712 N N . HIS A 1 215 ? -22.850 -7.234 12.287 1.00 93.94 215 HIS A N 1
ATOM 1713 C CA . HIS A 1 215 ? -22.527 -7.678 13.639 1.00 93.94 215 HIS A CA 1
ATOM 1714 C C . HIS A 1 215 ? -22.397 -6.516 14.634 1.00 93.94 215 HIS A C 1
ATOM 1716 O O . HIS A 1 215 ? -22.861 -6.610 15.769 1.00 93.94 215 HIS A O 1
ATOM 1722 N N . GLN A 1 216 ? -21.812 -5.390 14.216 1.00 94.00 216 GLN A N 1
ATOM 1723 C CA . GLN A 1 216 ? -21.759 -4.189 15.045 1.00 94.00 216 GLN A CA 1
ATOM 1724 C C . GLN A 1 216 ? -23.171 -3.685 15.377 1.00 94.00 216 GLN A C 1
ATOM 1726 O O . GLN A 1 216 ? -23.440 -3.360 16.530 1.00 94.00 216 GLN A O 1
ATOM 1731 N N . GLY A 1 217 ? -24.086 -3.685 14.404 1.00 94.06 217 GLY A N 1
ATOM 1732 C CA . GLY A 1 217 ? -25.481 -3.304 14.627 1.00 94.06 217 GLY A CA 1
ATOM 1733 C C . GLY A 1 217 ? -26.219 -4.222 15.607 1.00 94.06 217 GLY A C 1
ATOM 1734 O O . GLY A 1 217 ? -27.002 -3.738 16.423 1.00 94.06 217 GLY A O 1
ATOM 1735 N N . GLU A 1 218 ? -25.959 -5.532 15.568 1.00 95.25 218 GLU A N 1
ATOM 1736 C CA . GLU A 1 218 ? -26.510 -6.490 16.539 1.00 95.25 218 GLU A CA 1
ATOM 1737 C C . GLU A 1 218 ? -26.023 -6.196 17.963 1.00 95.25 218 GLU A C 1
ATOM 1739 O O . GLU A 1 218 ? -26.819 -6.151 18.904 1.00 95.25 218 GLU A O 1
ATOM 1744 N N . VAL A 1 219 ? -24.717 -5.967 18.115 1.00 96.12 219 VAL A N 1
ATOM 1745 C CA . VAL A 1 219 ? -24.092 -5.672 19.409 1.00 96.12 219 VAL A CA 1
ATOM 1746 C C . VAL A 1 219 ? -24.583 -4.334 19.965 1.00 96.12 219 VAL A C 1
ATOM 1748 O O . VAL A 1 219 ? -24.895 -4.249 21.154 1.00 96.12 219 VAL A O 1
ATOM 1751 N N . ASP A 1 220 ? -24.703 -3.310 19.119 1.00 96.44 220 ASP A N 1
ATOM 1752 C CA . ASP A 1 220 ? -25.242 -2.003 19.503 1.00 96.44 220 ASP A CA 1
ATOM 1753 C C . ASP A 1 220 ? -26.693 -2.131 20.003 1.00 96.44 220 ASP A C 1
ATOM 1755 O O . ASP A 1 220 ? -27.036 -1.589 21.055 1.00 96.44 220 ASP A O 1
ATOM 1759 N N . ALA A 1 221 ? -27.530 -2.923 19.320 1.00 95.12 221 ALA A N 1
ATOM 1760 C CA . ALA A 1 221 ? -28.906 -3.177 19.748 1.00 95.12 221 ALA A CA 1
ATOM 1761 C C . ALA A 1 221 ? -28.982 -3.922 21.096 1.00 95.12 221 ALA A C 1
ATOM 1763 O O . ALA A 1 221 ? -29.794 -3.568 21.955 1.00 95.12 221 ALA A O 1
ATOM 1764 N N . GLU A 1 222 ? -28.122 -4.923 21.314 1.00 96.00 222 GLU A N 1
ATOM 1765 C CA . GLU A 1 222 ? -28.048 -5.650 22.590 1.00 96.00 222 GLU A CA 1
ATOM 1766 C C . GLU A 1 222 ? -27.609 -4.730 23.744 1.00 96.00 222 GLU A C 1
ATOM 1768 O O . GLU A 1 222 ? -28.129 -4.810 24.864 1.00 96.00 222 GLU A O 1
ATOM 1773 N N . LEU A 1 223 ? -26.643 -3.844 23.486 1.00 95.94 223 LEU A N 1
ATOM 1774 C CA . LEU A 1 223 ? -26.178 -2.846 24.449 1.00 95.94 223 LEU A CA 1
ATOM 1775 C C . LEU A 1 223 ? -27.287 -1.857 24.812 1.00 95.94 223 LEU A C 1
ATOM 1777 O O . LEU A 1 223 ? -27.478 -1.582 26.000 1.00 95.94 223 LEU A O 1
ATOM 1781 N N . ASP A 1 224 ? -28.038 -1.371 23.827 1.00 96.31 224 ASP A N 1
ATOM 1782 C CA . ASP A 1 224 ? -29.160 -0.456 24.042 1.00 96.31 224 ASP A CA 1
ATOM 1783 C C . ASP A 1 224 ? -30.284 -1.098 24.868 1.00 96.31 224 ASP A C 1
ATOM 1785 O O . ASP A 1 224 ? -30.836 -0.456 25.772 1.00 96.31 224 ASP A O 1
ATOM 1789 N N . GLU A 1 225 ? -30.594 -2.376 24.628 1.00 96.06 225 GLU A N 1
ATOM 1790 C CA . GLU A 1 225 ? -31.581 -3.122 25.415 1.00 96.06 225 GLU A CA 1
ATOM 1791 C C . GLU A 1 225 ? -31.131 -3.263 26.877 1.00 96.06 225 GLU A C 1
ATOM 1793 O O . GLU A 1 225 ? -31.874 -2.917 27.802 1.00 96.06 225 GLU A O 1
ATOM 1798 N N . LYS A 1 226 ? -29.880 -3.684 27.106 1.00 95.00 226 LYS A N 1
ATOM 1799 C CA . LYS A 1 226 ? -29.311 -3.794 28.461 1.00 95.00 226 LYS A CA 1
ATOM 1800 C C . LYS A 1 226 ? -29.293 -2.453 29.179 1.00 95.00 226 LYS A C 1
ATOM 1802 O O . LYS A 1 226 ? -29.631 -2.379 30.360 1.00 95.00 226 LYS A O 1
ATOM 1807 N N . LEU A 1 227 ? -28.892 -1.391 28.488 1.00 95.25 227 LEU A N 1
ATOM 1808 C CA . LEU A 1 227 ? -28.813 -0.052 29.059 1.00 95.25 227 LEU A CA 1
ATOM 1809 C C . LEU A 1 227 ? -30.203 0.473 29.434 1.00 95.25 227 LEU A C 1
ATOM 1811 O O . LEU A 1 227 ? -30.355 1.097 30.485 1.00 95.25 227 LEU A O 1
ATOM 1815 N N . SER A 1 228 ? -31.218 0.177 28.623 1.00 94.81 228 SER A N 1
ATOM 1816 C CA . SER A 1 228 ? -32.615 0.508 28.923 1.00 94.81 228 SER A CA 1
ATOM 1817 C C . SER A 1 228 ? -33.124 -0.259 30.147 1.00 94.81 228 SER A C 1
ATOM 1819 O O . SER A 1 228 ? -33.639 0.360 31.075 1.00 94.81 228 SER A O 1
ATOM 1821 N N . ALA A 1 229 ? -32.870 -1.568 30.226 1.00 95.00 229 ALA A N 1
ATOM 1822 C CA . ALA A 1 229 ? -33.240 -2.380 31.387 1.00 95.00 229 ALA A CA 1
ATOM 1823 C C . ALA A 1 229 ? -32.559 -1.899 32.683 1.00 95.00 229 ALA A C 1
ATOM 1825 O O . ALA A 1 229 ? -33.186 -1.838 33.742 1.00 95.00 229 ALA A O 1
ATOM 1826 N N . TYR A 1 230 ? -31.282 -1.503 32.616 1.00 94.06 230 TYR A N 1
ATOM 1827 C CA . TYR A 1 230 ? -30.592 -0.923 33.770 1.00 94.06 230 TYR A CA 1
ATOM 1828 C C . TYR A 1 230 ? -31.181 0.418 34.199 1.00 94.06 230 TYR A C 1
ATOM 1830 O O . TYR A 1 230 ? -31.263 0.668 35.400 1.00 94.06 230 TYR A O 1
ATOM 1838 N N . LYS A 1 231 ? -31.599 1.272 33.256 1.00 94.12 231 LYS A N 1
ATOM 1839 C CA . LYS A 1 231 ? -32.275 2.536 33.581 1.00 94.12 231 LYS A CA 1
ATOM 1840 C C . LYS A 1 231 ? -33.599 2.293 34.295 1.00 94.12 231 LYS A C 1
ATOM 1842 O O . LYS A 1 231 ? -33.812 2.892 35.340 1.00 94.12 231 LYS A O 1
ATOM 1847 N N . GLU A 1 232 ? -34.428 1.381 33.793 1.00 94.75 232 GLU A N 1
ATOM 1848 C CA . GLU A 1 232 ? -35.701 1.027 34.436 1.00 94.75 232 GLU A CA 1
ATOM 1849 C C . GLU A 1 232 ? -35.487 0.483 35.852 1.00 94.75 232 GLU A C 1
ATOM 1851 O O . GLU A 1 232 ? -36.159 0.900 36.797 1.00 94.75 232 GLU A O 1
ATOM 1856 N N . LEU A 1 233 ? -34.498 -0.400 36.031 1.00 94.25 233 LEU A N 1
ATOM 1857 C CA . LEU A 1 233 ? -34.145 -0.911 37.354 1.00 94.25 233 LEU A CA 1
ATOM 1858 C C . LEU A 1 233 ? -33.689 0.220 38.284 1.00 94.25 233 LEU A C 1
ATOM 1860 O O . LEU A 1 233 ? -34.062 0.245 39.455 1.00 94.25 233 LEU A O 1
ATOM 1864 N N . LEU A 1 234 ? -32.879 1.152 37.778 1.00 93.56 234 LEU A N 1
ATOM 1865 C CA . LEU A 1 234 ? -32.397 2.290 38.553 1.00 93.56 234 LEU A CA 1
ATOM 1866 C C . LEU A 1 234 ? -33.556 3.202 38.975 1.00 93.56 234 LEU A C 1
ATOM 1868 O O . LEU A 1 234 ? -33.631 3.578 40.139 1.00 93.56 234 LEU A O 1
ATOM 1872 N N . GLU A 1 235 ? -34.478 3.507 38.061 1.00 93.69 235 GLU A N 1
ATOM 1873 C CA . GLU A 1 235 ? -35.684 4.293 38.341 1.00 93.69 235 GLU A CA 1
ATOM 1874 C C . GLU A 1 235 ? -36.568 3.614 39.390 1.00 93.69 235 GLU A C 1
ATOM 1876 O O . GLU A 1 235 ? -37.018 4.272 40.329 1.00 93.69 235 GLU A O 1
ATOM 1881 N N . GLN A 1 236 ? -36.750 2.293 39.301 1.00 92.12 236 GLN A N 1
ATOM 1882 C CA . GLN A 1 236 ? -37.479 1.535 40.315 1.00 92.12 236 GLN A CA 1
ATOM 1883 C C . GLN A 1 236 ? -36.801 1.636 41.689 1.00 92.12 236 GLN A C 1
ATOM 1885 O O . GLN A 1 236 ? -37.472 1.881 42.691 1.00 92.12 236 GLN A O 1
ATOM 1890 N N . ARG A 1 237 ? -35.472 1.482 41.753 1.00 87.25 237 ARG A N 1
ATOM 1891 C CA . ARG A 1 237 ? -34.718 1.588 43.013 1.00 87.25 237 ARG A CA 1
ATOM 1892 C C . ARG A 1 237 ? -34.744 2.995 43.597 1.00 87.25 237 ARG A C 1
ATOM 1894 O O . ARG A 1 237 ? -34.827 3.130 44.813 1.00 87.25 237 ARG A O 1
ATOM 1901 N N . ILE A 1 238 ? -34.698 4.025 42.755 1.00 86.50 238 ILE A N 1
ATOM 1902 C CA . ILE A 1 238 ? -34.849 5.419 43.185 1.00 86.50 238 ILE A CA 1
ATOM 1903 C C . ILE A 1 238 ? -36.246 5.631 43.772 1.00 86.50 238 ILE A C 1
ATOM 1905 O O . ILE A 1 238 ? -36.352 6.160 44.870 1.00 86.50 238 ILE A O 1
ATOM 1909 N N . ALA A 1 239 ? -37.304 5.145 43.118 1.00 88.19 239 ALA A N 1
ATOM 1910 C CA . ALA A 1 239 ? -38.665 5.259 43.641 1.00 88.19 239 ALA A CA 1
ATOM 1911 C C . ALA A 1 239 ? -38.857 4.504 44.971 1.00 88.19 239 ALA A C 1
ATOM 1913 O O . ALA A 1 239 ? -39.527 5.001 45.874 1.00 88.19 239 ALA A O 1
ATOM 1914 N N . GLU A 1 240 ? -38.261 3.314 45.113 1.00 84.81 240 GLU A N 1
ATOM 1915 C CA . GLU A 1 240 ? -38.233 2.570 46.380 1.00 84.81 240 GLU A CA 1
ATOM 1916 C C . GLU A 1 240 ? -37.518 3.369 47.482 1.00 84.81 240 GLU A C 1
ATOM 1918 O O . GLU A 1 240 ? -38.011 3.447 48.608 1.00 84.81 240 GLU A O 1
ATOM 1923 N N . PHE A 1 241 ? -36.387 3.999 47.157 1.00 82.25 241 PHE A N 1
ATOM 1924 C CA . PHE A 1 241 ? -35.628 4.832 48.086 1.00 82.25 241 PHE A CA 1
ATOM 1925 C C . PHE A 1 241 ? -36.379 6.108 48.492 1.00 82.25 241 PHE A C 1
ATOM 1927 O O . PHE A 1 241 ? -36.462 6.403 49.682 1.00 82.25 241 PHE A O 1
ATOM 1934 N N . ASP A 1 242 ? -36.963 6.833 47.537 1.00 83.38 242 ASP A N 1
ATOM 1935 C CA . ASP A 1 242 ? -37.742 8.048 47.799 1.00 83.38 242 ASP A CA 1
ATOM 1936 C C . ASP A 1 242 ? -38.942 7.740 48.701 1.00 83.38 242 ASP A C 1
ATOM 1938 O O . ASP A 1 242 ? -39.202 8.449 49.669 1.00 83.38 242 ASP A O 1
ATOM 1942 N N . ASN A 1 243 ? -39.617 6.614 48.458 1.00 83.06 243 ASN A N 1
ATOM 1943 C CA . ASN A 1 243 ? -40.729 6.155 49.283 1.00 83.06 243 ASN A CA 1
ATOM 1944 C C . ASN A 1 243 ? -40.284 5.844 50.728 1.00 83.06 243 ASN A C 1
ATOM 1946 O O . ASN A 1 243 ? -40.928 6.276 51.686 1.00 83.06 243 ASN A O 1
ATOM 1950 N N . LEU A 1 244 ? -39.155 5.150 50.906 1.00 80.19 244 LEU A N 1
ATOM 1951 C CA . LEU A 1 244 ? -38.575 4.906 52.234 1.00 80.19 244 LEU A CA 1
ATOM 1952 C C . LEU A 1 244 ? -38.215 6.213 52.950 1.00 80.19 244 LEU A C 1
ATOM 1954 O O . LEU A 1 244 ? -38.481 6.356 54.145 1.00 80.19 244 LEU A O 1
ATOM 1958 N N . MET A 1 245 ? -37.640 7.167 52.219 1.00 78.12 245 MET A N 1
ATOM 1959 C CA . MET A 1 245 ? -37.303 8.488 52.738 1.00 78.12 245 MET A CA 1
ATOM 1960 C C . MET A 1 245 ? -38.550 9.265 53.171 1.00 78.12 245 MET A C 1
ATOM 1962 O O . MET A 1 245 ? -38.567 9.785 54.284 1.00 78.12 245 MET A O 1
ATOM 1966 N N . ASP A 1 246 ? -39.614 9.288 52.368 1.00 80.19 246 ASP A N 1
ATOM 1967 C CA . ASP A 1 246 ? -40.873 9.957 52.720 1.00 80.19 246 ASP A CA 1
ATOM 1968 C C . ASP A 1 246 ? -41.469 9.400 54.025 1.00 80.19 246 ASP A C 1
ATOM 1970 O O . ASP A 1 246 ? -41.845 10.162 54.921 1.00 80.19 246 ASP A O 1
ATOM 1974 N N . HIS A 1 247 ? -41.477 8.073 54.194 1.00 77.31 247 HIS A N 1
ATOM 1975 C CA . HIS A 1 247 ? -41.992 7.432 55.409 1.00 77.31 247 HIS A CA 1
ATOM 1976 C C . HIS A 1 247 ? -41.086 7.652 56.632 1.00 77.31 247 HIS A C 1
ATOM 1978 O O . HIS A 1 247 ? -41.578 7.768 57.757 1.00 77.31 247 HIS A O 1
ATOM 1984 N N . ALA A 1 248 ? -39.766 7.759 56.448 1.00 73.50 248 ALA A N 1
ATOM 1985 C CA . ALA A 1 248 ? -38.813 8.037 57.527 1.00 73.50 248 ALA A CA 1
ATOM 1986 C C . ALA A 1 248 ? -38.880 9.479 58.061 1.00 73.50 248 ALA A C 1
ATOM 1988 O O . ALA A 1 248 ? -38.325 9.770 59.123 1.00 73.50 248 ALA A O 1
ATOM 1989 N N . PHE A 1 249 ? -39.584 10.379 57.374 1.00 76.25 249 PHE A N 1
ATOM 1990 C CA . PHE A 1 249 ? -39.851 11.740 57.841 1.00 76.25 249 PHE A CA 1
ATOM 1991 C C . PHE A 1 249 ? -41.345 12.021 58.064 1.00 76.25 249 PHE A C 1
ATOM 1993 O O . PHE A 1 249 ? -41.724 13.179 58.255 1.00 76.25 249 PHE A O 1
ATOM 2000 N N . ASP A 1 250 ? -42.184 10.978 58.126 1.00 76.50 250 ASP A N 1
ATOM 2001 C CA . ASP A 1 250 ? -43.618 11.124 58.380 1.00 76.50 250 ASP A CA 1
ATOM 2002 C C . ASP A 1 250 ? -43.896 11.763 59.761 1.00 76.50 250 ASP A C 1
ATOM 2004 O O . ASP A 1 250 ? -43.156 11.622 60.746 1.00 76.50 250 ASP A O 1
ATOM 2008 N N . SER A 1 251 ? -45.001 12.501 59.813 1.00 74.94 251 SER A N 1
ATOM 2009 C CA . SER A 1 251 ? -45.605 13.047 61.024 1.00 74.94 251 SER A CA 1
ATOM 2010 C C . SER A 1 251 ? -46.100 11.967 61.999 1.00 74.94 251 SER A C 1
ATOM 2012 O O . SER A 1 251 ? -46.145 12.224 63.206 1.00 74.94 251 SER A O 1
ATOM 2014 N N . ASP A 1 252 ? -46.428 10.768 61.505 1.00 80.44 252 ASP A N 1
ATOM 2015 C CA . ASP A 1 252 ? -46.830 9.619 62.314 1.00 80.44 252 ASP A CA 1
ATOM 2016 C C . ASP A 1 252 ? -45.619 8.861 62.892 1.00 80.44 252 ASP A C 1
ATOM 2018 O O . ASP A 1 252 ? -44.778 8.298 62.188 1.00 80.44 252 ASP A O 1
ATOM 2022 N N . LEU A 1 253 ? -45.529 8.844 64.223 1.00 71.31 253 LEU A N 1
ATOM 2023 C CA . LEU A 1 253 ? -44.363 8.367 64.974 1.00 71.31 253 LEU A CA 1
ATOM 2024 C C . LEU A 1 253 ? -44.078 6.856 64.800 1.00 71.31 253 LEU A C 1
ATOM 2026 O O . LEU A 1 253 ? -42.909 6.509 64.617 1.00 71.31 253 LEU A O 1
ATOM 2030 N N . PRO A 1 254 ? -45.086 5.956 64.816 1.00 74.00 254 PRO A N 1
ATOM 2031 C CA . PRO A 1 254 ? -44.902 4.531 64.533 1.00 74.00 254 PRO A CA 1
ATOM 2032 C C . PRO A 1 254 ? -44.409 4.256 63.108 1.00 74.00 254 PRO A C 1
ATOM 2034 O O . PRO A 1 254 ? -43.518 3.429 62.917 1.00 74.00 254 PRO A O 1
ATOM 2037 N N . THR A 1 255 ? -44.960 4.965 62.121 1.00 74.62 255 THR A N 1
ATOM 2038 C CA . THR A 1 255 ? -44.579 4.830 60.707 1.00 74.62 255 THR A CA 1
ATOM 2039 C C . THR A 1 255 ? -43.129 5.263 60.488 1.00 74.62 255 THR A C 1
ATOM 2041 O O . THR A 1 255 ? -42.338 4.525 59.898 1.00 74.62 255 THR A O 1
ATOM 2044 N N . ARG A 1 256 ? -42.735 6.385 61.097 1.00 75.69 256 ARG A N 1
ATOM 2045 C CA . ARG A 1 256 ? -41.366 6.904 61.061 1.00 75.69 256 ARG A CA 1
ATOM 2046 C C . ARG A 1 256 ? -40.321 5.970 61.672 1.00 75.69 256 ARG A C 1
ATOM 2048 O O . ARG A 1 256 ? -39.219 5.834 61.136 1.00 75.69 256 ARG A O 1
ATOM 2055 N N . LEU A 1 257 ? -40.642 5.351 62.809 1.00 72.81 257 LEU A N 1
ATOM 2056 C CA . LEU A 1 257 ? -39.711 4.464 63.514 1.00 72.81 257 LEU A CA 1
ATOM 2057 C C . LEU A 1 257 ? -39.450 3.187 62.709 1.00 72.81 257 LEU A C 1
ATOM 2059 O O . LEU A 1 257 ? -38.313 2.731 62.622 1.00 72.81 257 LEU A O 1
ATOM 2063 N N . ARG A 1 258 ? -40.500 2.656 62.074 1.00 76.75 258 ARG A N 1
ATOM 2064 C CA . ARG A 1 258 ? -40.425 1.467 61.224 1.00 76.75 258 ARG A CA 1
ATOM 2065 C C . ARG A 1 258 ? -39.622 1.730 59.951 1.00 76.75 258 ARG A C 1
ATOM 2067 O O . ARG A 1 258 ? -38.695 0.987 59.665 1.00 76.75 258 ARG A O 1
ATOM 2074 N N . ALA A 1 259 ? -39.890 2.843 59.271 1.00 76.56 259 ALA A N 1
ATOM 2075 C CA . ALA A 1 259 ? -39.141 3.234 58.080 1.00 76.56 259 ALA A CA 1
ATOM 2076 C C . ALA A 1 259 ? -37.653 3.511 58.375 1.00 76.56 259 ALA A C 1
ATOM 2078 O O . ALA A 1 259 ? -36.786 3.117 57.601 1.00 76.56 259 ALA A O 1
ATOM 2079 N N . SER A 1 260 ? -37.325 4.115 59.527 1.00 76.31 260 SER A N 1
ATOM 2080 C CA . SER A 1 260 ? -35.926 4.268 59.971 1.00 76.31 260 SER A CA 1
ATOM 2081 C C . SER A 1 260 ? -35.225 2.924 60.216 1.00 76.31 260 SER A C 1
ATOM 2083 O O . SER A 1 260 ? -34.043 2.784 59.898 1.00 76.31 260 SER A O 1
ATOM 2085 N N . ALA A 1 261 ? -35.938 1.936 60.766 1.00 78.00 261 ALA A N 1
ATOM 2086 C CA . ALA A 1 261 ? -35.412 0.584 60.951 1.00 78.00 261 ALA A CA 1
ATOM 2087 C C . ALA A 1 261 ? -35.178 -0.119 59.602 1.00 78.00 261 ALA A C 1
ATOM 2089 O O . ALA A 1 261 ? -34.112 -0.698 59.395 1.00 78.00 261 ALA A O 1
ATOM 2090 N N . ASP A 1 262 ? -36.114 0.012 58.660 1.00 79.06 262 ASP A N 1
ATOM 2091 C CA . ASP A 1 262 ? -35.999 -0.556 57.312 1.00 79.06 262 ASP A CA 1
ATOM 2092 C C . ASP A 1 262 ? -34.814 0.055 56.532 1.00 79.06 262 ASP A C 1
ATOM 2094 O O . ASP A 1 262 ? -34.056 -0.669 55.882 1.00 79.06 262 ASP A O 1
ATOM 2098 N N . ILE A 1 263 ? -34.576 1.368 56.663 1.00 79.56 263 ILE A N 1
ATOM 2099 C CA . ILE A 1 263 ? -33.398 2.047 56.090 1.00 79.56 263 ILE A CA 1
ATOM 2100 C C . ILE A 1 263 ? -32.093 1.510 56.695 1.00 79.56 263 ILE A C 1
ATOM 2102 O O . ILE A 1 263 ? -31.130 1.278 55.963 1.00 79.56 263 ILE A O 1
ATOM 2106 N N . ALA A 1 264 ? -32.041 1.293 58.013 1.00 77.94 264 ALA A N 1
ATOM 2107 C CA . ALA A 1 264 ? -30.850 0.764 58.678 1.00 77.94 264 ALA A CA 1
ATOM 2108 C C . ALA A 1 264 ? -30.518 -0.667 58.217 1.00 77.94 264 ALA A C 1
ATOM 2110 O O . ALA A 1 264 ? -29.351 -0.974 57.969 1.00 77.94 264 ALA A O 1
ATOM 2111 N N . ILE A 1 265 ? -31.537 -1.515 58.024 1.00 79.00 265 ILE A N 1
ATOM 2112 C CA . ILE A 1 265 ? -31.378 -2.872 57.475 1.00 79.00 265 ILE A CA 1
ATOM 2113 C C . ILE A 1 265 ? -30.850 -2.809 56.036 1.00 79.00 265 ILE A C 1
ATOM 2115 O O . ILE A 1 265 ? -29.889 -3.500 55.697 1.00 79.00 265 ILE A O 1
ATOM 2119 N N . LEU A 1 266 ? -31.421 -1.943 55.193 1.00 77.88 266 LEU A N 1
ATOM 2120 C CA . LEU A 1 266 ? -30.987 -1.773 53.801 1.00 77.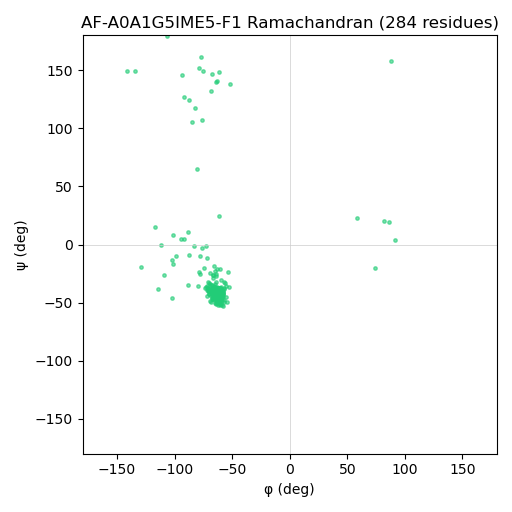88 266 LEU A CA 1
ATOM 2121 C C . LEU A 1 266 ? -29.572 -1.183 53.675 1.00 77.88 266 LEU A C 1
ATOM 2123 O O . LEU A 1 266 ? -28.860 -1.508 52.727 1.00 77.88 266 LEU A O 1
ATOM 2127 N N . ALA A 1 267 ? -29.134 -0.372 54.642 1.00 77.94 267 ALA A N 1
ATOM 2128 C CA . ALA A 1 267 ? -27.768 0.149 54.732 1.00 77.94 267 ALA A CA 1
ATOM 2129 C C . ALA A 1 267 ? -26.739 -0.891 55.228 1.00 77.94 267 ALA A C 1
ATOM 2131 O O . ALA A 1 267 ? -25.544 -0.595 55.281 1.00 77.94 267 ALA A O 1
ATOM 2132 N N . GLY A 1 268 ? -27.186 -2.104 55.575 1.00 77.12 268 GLY A N 1
ATOM 2133 C CA . GLY A 1 268 ? -26.330 -3.202 56.017 1.00 77.12 268 GLY A CA 1
ATOM 2134 C C . GLY A 1 268 ? -26.021 -3.206 57.515 1.00 77.12 268 GLY A C 1
ATOM 2135 O O . GLY A 1 268 ? -25.048 -3.843 57.920 1.00 77.12 268 GLY A O 1
ATOM 2136 N N . ALA A 1 269 ? -26.813 -2.516 58.343 1.00 77.38 269 ALA A N 1
ATOM 2137 C CA . ALA A 1 269 ? -26.716 -2.665 59.793 1.00 77.38 269 ALA A CA 1
ATOM 2138 C C . ALA A 1 269 ? -27.090 -4.101 60.197 1.00 77.38 269 ALA A C 1
ATOM 2140 O O . ALA A 1 269 ? -28.019 -4.694 59.645 1.00 77.38 269 ALA A O 1
ATOM 2141 N N . GLY A 1 270 ? -26.365 -4.678 61.158 1.00 75.56 270 GLY A N 1
ATOM 2142 C CA . GLY A 1 270 ? -26.682 -6.018 61.650 1.00 75.56 270 GLY A CA 1
ATOM 2143 C C . GLY A 1 270 ? -28.066 -6.044 62.303 1.00 75.56 270 GLY A C 1
ATOM 2144 O O . GLY A 1 270 ? -28.409 -5.127 63.043 1.00 75.56 270 GLY A O 1
ATOM 2145 N N . GLU A 1 271 ? -28.852 -7.108 62.097 1.00 69.50 271 GLU A N 1
ATOM 2146 C CA . GLU A 1 271 ? -30.211 -7.240 62.668 1.00 69.50 271 GLU A CA 1
ATOM 2147 C C . GLU A 1 271 ? -30.261 -7.055 64.200 1.00 69.50 271 GLU A C 1
ATOM 2149 O O . GLU A 1 271 ? -31.295 -6.691 64.763 1.00 69.50 271 GLU A O 1
ATOM 2154 N N . SER A 1 272 ? -29.145 -7.283 64.901 1.00 70.56 272 SER A N 1
ATOM 2155 C CA . SER A 1 272 ? -29.011 -7.053 66.344 1.00 70.56 272 SER A CA 1
ATOM 2156 C C . SER A 1 272 ? -28.903 -5.579 66.747 1.00 70.56 272 SER A C 1
ATOM 2158 O O . SER A 1 272 ? -29.138 -5.259 67.907 1.00 70.56 272 SER A O 1
ATOM 2160 N N . GLU A 1 273 ? -28.523 -4.698 65.823 1.00 68.81 273 GLU A N 1
ATOM 2161 C CA . GLU A 1 273 ? -28.308 -3.261 66.053 1.00 68.81 273 GLU A CA 1
ATOM 2162 C C . GLU A 1 273 ? -29.513 -2.413 65.616 1.00 68.81 273 GLU A C 1
ATOM 2164 O O . GLU A 1 273 ? -29.585 -1.224 65.923 1.00 68.81 273 GLU A O 1
ATOM 2169 N N . VAL A 1 274 ? -30.482 -3.025 64.928 1.00 78.25 274 VAL A N 1
ATOM 2170 C CA . VAL A 1 274 ? -31.695 -2.358 64.449 1.00 78.25 274 VAL A CA 1
ATOM 2171 C C . VAL A 1 274 ? -32.816 -2.474 65.485 1.00 78.25 274 VAL A C 1
ATOM 2173 O O . VAL A 1 274 ? -33.180 -3.567 65.923 1.00 78.25 274 VAL A O 1
ATOM 2176 N N . LEU A 1 275 ? -33.395 -1.329 65.856 1.00 74.69 275 LEU A N 1
ATOM 2177 C CA . LEU A 1 275 ? -34.510 -1.207 66.803 1.00 74.69 275 LEU A CA 1
ATOM 2178 C C . LEU A 1 275 ? -35.861 -1.506 66.123 1.00 74.69 275 LEU A C 1
ATOM 2180 O O . LEU A 1 275 ? -36.715 -0.635 65.983 1.00 74.69 275 LEU A O 1
ATOM 2184 N N . ASP A 1 276 ? -36.035 -2.748 65.675 1.00 71.81 276 ASP A N 1
ATOM 2185 C CA . ASP A 1 276 ? -37.194 -3.237 64.904 1.00 71.81 276 ASP A CA 1
ATOM 2186 C C . ASP A 1 276 ? -38.378 -3.741 65.758 1.00 71.81 276 ASP A C 1
ATOM 2188 O O . ASP A 1 276 ? -39.459 -4.031 65.240 1.00 71.81 276 ASP A O 1
ATOM 2192 N N . SER A 1 277 ? -38.184 -3.865 67.071 1.00 75.75 277 SER A N 1
ATOM 2193 C CA . SER A 1 277 ? -39.116 -4.501 68.003 1.00 75.75 277 SER A CA 1
ATOM 2194 C C . SER A 1 277 ? -39.171 -3.745 69.326 1.00 75.75 277 SER A C 1
ATOM 2196 O O . SER A 1 277 ? -38.189 -3.150 69.770 1.00 75.75 277 SER A O 1
ATOM 2198 N N . VAL A 1 278 ? -40.339 -3.785 69.976 1.00 72.12 278 VAL A N 1
ATOM 2199 C CA . VAL A 1 278 ? -40.594 -3.080 71.246 1.00 72.12 278 VAL A CA 1
ATOM 2200 C C . VAL A 1 278 ? -39.590 -3.500 72.324 1.00 72.12 278 VAL A C 1
ATOM 2202 O O . VAL A 1 278 ? -39.088 -2.661 73.058 1.00 72.12 278 VAL A O 1
ATOM 2205 N N . GLU A 1 279 ? -39.214 -4.778 72.350 1.00 73.75 279 GLU A N 1
ATOM 2206 C CA . GLU A 1 279 ? -38.242 -5.330 73.299 1.00 73.75 279 GLU A CA 1
ATOM 2207 C C . GLU A 1 279 ? -36.829 -4.761 73.095 1.00 73.75 279 GLU A C 1
ATOM 2209 O O . GLU A 1 279 ? -36.144 -4.456 74.072 1.00 73.75 279 GLU A O 1
ATOM 2214 N N . LYS A 1 280 ? -36.389 -4.559 71.844 1.00 71.69 280 LYS A N 1
ATOM 2215 C CA . LYS A 1 280 ? -35.094 -3.922 71.550 1.00 71.69 280 LYS A CA 1
ATOM 2216 C C . LYS A 1 280 ? -35.111 -2.427 71.868 1.00 71.69 280 LYS A C 1
ATOM 2218 O O . LYS A 1 280 ? -34.125 -1.912 72.384 1.00 71.69 280 LYS A O 1
ATOM 2223 N N . ILE A 1 281 ? -36.227 -1.746 71.596 1.00 71.69 281 ILE A N 1
ATOM 2224 C CA . ILE A 1 281 ? -36.418 -0.324 71.925 1.00 71.69 281 ILE A CA 1
ATOM 2225 C C . ILE A 1 281 ? -36.338 -0.123 73.440 1.00 71.69 281 ILE A C 1
ATOM 2227 O O . ILE A 1 281 ? -35.568 0.718 73.901 1.00 71.69 281 ILE A O 1
ATOM 2231 N N . ASP A 1 282 ? -37.063 -0.934 74.211 1.00 71.25 282 ASP A N 1
ATOM 2232 C CA . ASP A 1 282 ? -37.025 -0.872 75.671 1.00 71.25 282 ASP A CA 1
ATOM 2233 C C . ASP A 1 282 ? -35.618 -1.180 76.200 1.00 71.25 282 ASP A C 1
ATOM 2235 O O . ASP A 1 282 ? -35.126 -0.459 77.055 1.00 71.25 282 ASP A O 1
ATOM 2239 N N . THR A 1 283 ? -34.916 -2.174 75.644 1.00 76.50 283 THR A N 1
ATOM 2240 C CA . THR A 1 283 ? -33.546 -2.529 76.075 1.00 76.50 283 THR A CA 1
ATOM 2241 C C . THR A 1 283 ? -32.504 -1.440 75.769 1.00 76.50 283 THR A C 1
ATOM 2243 O O . THR A 1 283 ? -31.471 -1.376 76.431 1.00 76.50 283 THR A O 1
ATOM 2246 N N . PHE A 1 284 ? -32.729 -0.606 74.752 1.00 72.25 284 PHE A N 1
ATOM 2247 C CA . PHE A 1 284 ? -31.792 0.450 74.355 1.00 72.25 284 PHE A CA 1
ATOM 2248 C C . PHE A 1 284 ? -32.028 1.777 75.094 1.00 72.25 284 PHE A C 1
ATOM 2250 O O . PHE A 1 284 ? -31.072 2.510 75.351 1.00 72.25 284 PHE A O 1
ATOM 2257 N N . PHE A 1 285 ? -33.287 2.111 75.403 1.00 73.06 285 PHE A N 1
ATOM 2258 C CA . PHE A 1 285 ? -33.665 3.402 75.993 1.00 73.06 285 PHE A CA 1
ATOM 2259 C C . PHE A 1 285 ? -33.923 3.376 77.513 1.00 73.06 285 PHE A C 1
ATOM 2261 O O . PHE A 1 285 ? -33.938 4.456 78.113 1.00 73.06 285 PHE A O 1
ATOM 2268 N N . LEU A 1 286 ? -34.129 2.204 78.131 1.00 57.47 286 LEU A N 1
ATOM 2269 C CA . LEU A 1 286 ? -34.251 2.018 79.592 1.00 57.47 286 LEU A CA 1
ATOM 2270 C C . LEU A 1 286 ? -32.962 1.459 80.204 1.00 57.47 286 LEU A C 1
ATOM 2272 O O . LEU A 1 286 ? -32.671 1.857 81.357 1.00 57.47 286 LEU A O 1
#